Protein AF-A0A0Q9Y789-F1 (afdb_monomer)

Nearest PDB structures (foldseek):
  5iji-assembly1_A  TM=4.049E-01  e=3.692E+00  Escherichia coli
  6xyn-assembly1_A-2  TM=4.707E-01  e=6.060E+00  Escherichia coli

Mean predicted aligned error: 12.98 Å

Secondary structure (DSSP, 8-state):
---SSHHHHHHHHHHHHHHHHHHHHHH-GGGHHHHHHHHHHHHHHHHHHHHHSSS--HHHHHHHHHHHHHHHHHHHHHHS--HHHHHHHHHHHHHHHHHHHHHHHHHHHHHHTT-TTSHHHHHHHHHHHHHHHHHHHHHHHHHHHHHHHHHH-HHHHHHHH------SS-SS---EEE-TTSPEEEEEEE--SSSTT-EEEEEEGGG-SSS---EEEEE--STTT---TT---TTSS-HHHHHHHHHHTT-EEEEE------

InterPro domains:
  IPR029058 Alpha/Beta hydrolase fold [G3DSA:3.40.50.1820] (161-259)
  IPR029058 Alpha/Beta hydrolase fold [SSF53474] (188-233)

Organism: NCBI:txid217031

Sequence (262 aa):
MKKKFTYPFLWGMLGLGMLILGTASLVLVNFTKILHIFILILFVSQLTLSLMKRGNTKFITWLASSGTIVILLELVFLLHYHYILLCVNAFAAIIMGFLLLVFSMNSARRAQTQKGQQAKRYKIFMIGVKSLGAIAGVLMVAIVGFIMLLAVSPKLGIHLFFDQTNSYHPEKKSTETVMKDGTLYINDIQYGTKYPNSFLDIYISHHDRTTVRPTYIFIHGGGFVTGDKVEEDKAGRSEFDYYTSFTNAGYNLLHLIYKCWI

Radius of gyration: 28.9 Å; Cα contacts (8 Å, |Δi|>4): 324; chains: 1; bounding box: 62×32×84 Å

Solvent-accessible surface area (backbone atoms only — not comparable to full-atom values): 14594 Å² total; per-residue (Å²): 144,89,74,84,70,61,56,35,56,53,36,30,53,48,9,51,50,25,32,53,46,18,53,46,41,76,70,41,66,93,50,30,73,63,43,48,53,53,48,43,52,46,36,52,51,51,28,50,54,36,71,70,46,90,71,95,42,77,65,44,54,48,50,31,55,53,26,53,52,50,46,53,52,47,53,48,30,75,76,48,86,41,73,68,50,53,52,54,53,25,50,50,29,32,53,49,8,51,53,28,35,55,48,16,53,53,51,46,54,60,59,53,80,74,46,90,84,62,47,63,66,50,49,54,49,50,50,49,52,50,48,50,49,48,50,51,49,52,49,49,51,50,51,52,51,47,52,50,45,36,70,76,40,48,67,60,49,44,68,76,75,43,98,76,80,88,34,89,60,63,94,52,82,63,49,79,44,75,45,97,87,40,34,27,37,34,42,45,45,72,80,52,83,94,49,55,37,32,29,28,31,40,37,31,27,71,58,48,88,83,64,92,56,62,70,46,79,45,71,74,67,48,90,64,71,44,66,63,100,78,63,70,42,91,83,78,50,58,54,64,63,60,57,46,53,44,26,77,72,56,20,27,39,37,42,44,48,68,59,52,97,121

Structure (mmCIF, N/CA/C/O backbone):
data_AF-A0A0Q9Y789-F1
#
_entry.id   AF-A0A0Q9Y789-F1
#
loop_
_atom_site.group_PDB
_atom_site.id
_atom_site.type_symbol
_atom_site.label_atom_id
_atom_site.label_alt_id
_atom_site.label_comp_id
_atom_site.label_asym_id
_atom_site.label_entity_id
_atom_site.label_seq_id
_atom_site.pdbx_PDB_ins_code
_atom_site.Cartn_x
_atom_site.Cartn_y
_atom_site.Cartn_z
_atom_site.occupancy
_atom_site.B_iso_or_equiv
_atom_site.auth_seq_id
_atom_site.auth_comp_id
_atom_site.auth_asym_id
_atom_site.auth_atom_id
_atom_site.pdbx_PDB_model_num
ATOM 1 N N . MET A 1 1 ? -13.305 5.838 45.290 1.00 37.56 1 MET A N 1
ATOM 2 C CA . MET A 1 1 ? -14.406 5.491 44.350 1.00 37.56 1 MET A CA 1
ATOM 3 C C . MET A 1 1 ? -14.369 6.358 43.075 1.00 37.56 1 MET A C 1
ATOM 5 O O . MET A 1 1 ? -15.084 7.346 43.013 1.00 37.56 1 MET A O 1
ATOM 9 N N . LYS A 1 2 ? -13.552 6.036 42.051 1.00 38.44 2 LYS A N 1
ATOM 10 C CA . LYS A 1 2 ? -13.494 6.795 40.767 1.00 38.44 2 LYS A CA 1
ATOM 11 C C . LYS A 1 2 ? -13.140 5.937 39.519 1.00 38.44 2 LYS A C 1
ATOM 13 O O . LYS A 1 2 ? -12.505 6.428 38.602 1.00 38.44 2 LYS A O 1
ATOM 18 N N . LYS A 1 3 ? -13.520 4.649 39.449 1.00 44.81 3 LYS A N 1
ATOM 19 C CA . LYS A 1 3 ? -13.054 3.729 38.371 1.00 44.81 3 LYS A CA 1
ATOM 20 C C . LYS A 1 3 ? -14.095 3.268 37.330 1.00 44.81 3 LYS A C 1
ATOM 22 O O . LYS A 1 3 ? -13.741 2.511 36.440 1.00 44.81 3 LYS A O 1
ATOM 27 N N . LYS A 1 4 ? -15.368 3.684 37.386 1.00 50.06 4 LYS A N 1
ATOM 28 C CA . LYS A 1 4 ? -16.397 3.112 36.480 1.00 50.06 4 LYS A CA 1
ATOM 29 C C . LYS A 1 4 ? -16.444 3.711 35.060 1.00 50.06 4 LYS A C 1
ATOM 31 O O . LYS A 1 4 ? -16.939 3.038 34.167 1.00 50.06 4 LYS A O 1
ATOM 36 N N . PHE A 1 5 ? -15.927 4.923 34.832 1.00 47.28 5 PHE A N 1
ATOM 37 C CA . PHE A 1 5 ? -16.098 5.646 33.555 1.00 47.28 5 PHE A CA 1
ATOM 38 C C . PHE A 1 5 ? -14.885 5.633 32.610 1.00 47.28 5 PHE A C 1
ATOM 40 O O . PHE A 1 5 ? -15.026 6.037 31.462 1.00 47.28 5 PHE A O 1
ATOM 47 N N . THR A 1 6 ? -13.717 5.150 33.041 1.00 57.34 6 THR A N 1
ATOM 48 C CA . THR A 1 6 ? -12.519 5.073 32.185 1.00 57.34 6 THR A CA 1
ATOM 49 C C . THR A 1 6 ? -12.610 3.959 31.139 1.00 57.34 6 THR A C 1
ATOM 51 O O . THR A 1 6 ? -12.079 4.103 30.046 1.00 57.34 6 THR A O 1
ATOM 54 N N . TYR A 1 7 ? -13.338 2.875 31.420 1.00 70.56 7 TYR A N 1
ATOM 55 C CA . TYR A 1 7 ? -13.378 1.710 30.533 1.00 70.56 7 TYR A CA 1
ATOM 56 C C . TYR A 1 7 ? -14.074 1.955 29.180 1.00 70.56 7 TYR A C 1
ATOM 58 O O . TYR A 1 7 ? -13.470 1.613 28.169 1.00 70.56 7 TYR A O 1
ATOM 66 N N . PRO A 1 8 ? -15.285 2.552 29.086 1.00 77.44 8 PRO A N 1
ATOM 67 C CA . PRO A 1 8 ? -15.948 2.750 27.791 1.00 77.44 8 PRO A CA 1
ATOM 68 C C . PRO A 1 8 ? -15.139 3.630 26.837 1.00 77.44 8 PRO A C 1
ATOM 70 O O . PRO A 1 8 ? -15.067 3.338 25.648 1.00 77.44 8 PRO A O 1
ATOM 73 N N . PHE A 1 9 ? -14.498 4.676 27.362 1.00 77.88 9 PHE A N 1
ATOM 74 C CA . PHE A 1 9 ? -13.664 5.573 26.568 1.00 77.88 9 PHE A CA 1
ATOM 75 C C . PHE A 1 9 ? -12.461 4.847 25.954 1.00 77.88 9 PHE A C 1
ATOM 77 O O . PHE A 1 9 ? -12.249 4.934 24.748 1.00 77.88 9 PHE A O 1
ATOM 84 N N . LEU A 1 10 ? -11.738 4.065 26.762 1.00 83.81 10 LEU A N 1
ATOM 85 C CA . LEU A 1 10 ? -10.584 3.290 26.300 1.00 83.81 10 LEU A CA 1
ATOM 86 C C . LEU A 1 10 ? -10.969 2.275 25.213 1.00 83.81 10 LEU A C 1
ATOM 88 O O . LEU A 1 10 ? -10.267 2.169 24.212 1.00 83.81 10 LEU A O 1
ATOM 92 N N . TRP A 1 11 ? -12.116 1.594 25.349 1.00 87.56 11 TRP A N 1
ATOM 93 C CA . TRP A 1 11 ? -12.631 0.707 24.296 1.00 87.56 11 TRP A CA 1
ATOM 94 C C . TRP A 1 11 ? -12.908 1.448 22.986 1.00 87.56 11 TRP A C 1
ATOM 96 O O . TRP A 1 11 ? -12.592 0.935 21.919 1.00 87.56 11 TRP A O 1
ATOM 106 N N . GLY A 1 12 ? -13.465 2.660 23.064 1.00 86.31 12 GLY A N 1
ATOM 107 C CA . GLY A 1 12 ? -13.740 3.478 21.884 1.00 86.31 12 GLY A CA 1
ATOM 108 C C . GLY A 1 12 ? -12.463 3.938 21.177 1.00 86.31 12 GLY A C 1
ATOM 109 O O . GLY A 1 12 ? -12.389 3.863 19.955 1.00 86.31 12 GLY A O 1
ATOM 110 N N . MET A 1 13 ? -11.442 4.353 21.934 1.00 86.94 13 MET A N 1
ATOM 111 C CA . MET A 1 13 ? -10.142 4.743 21.374 1.00 86.94 13 MET A CA 1
ATOM 112 C C . MET A 1 13 ? -9.426 3.575 20.694 1.00 86.94 13 MET A C 1
ATOM 114 O O . MET A 1 13 ? -8.951 3.731 19.572 1.00 86.94 13 MET A O 1
ATOM 118 N N . LEU A 1 14 ? -9.380 2.407 21.347 1.00 92.38 14 LEU A N 1
ATOM 119 C CA . LEU A 1 14 ? -8.820 1.199 20.735 1.00 92.38 14 LEU A CA 1
ATOM 120 C C . LEU A 1 14 ? -9.582 0.829 19.465 1.00 92.38 14 LEU A C 1
ATOM 122 O O . LEU A 1 14 ? -8.963 0.552 18.443 1.00 92.38 14 LEU A O 1
ATOM 126 N N . GLY A 1 15 ? -10.915 0.884 19.521 1.00 91.88 15 GLY A N 1
ATOM 127 C CA . GLY A 1 15 ? -11.759 0.563 18.381 1.00 91.88 15 GLY A CA 1
ATOM 128 C C . GLY A 1 15 ? -11.494 1.465 17.174 1.00 91.88 15 GLY A C 1
ATOM 129 O O . GLY A 1 15 ? -11.312 0.980 16.060 1.00 91.88 15 GLY A O 1
ATOM 130 N N . LEU A 1 16 ? -11.393 2.777 17.405 1.00 89.56 16 LEU A N 1
ATOM 131 C CA . LEU A 1 16 ? -11.067 3.748 16.360 1.00 89.56 16 LEU A CA 1
ATOM 132 C C . LEU A 1 16 ? -9.662 3.522 15.783 1.00 89.56 16 LEU A C 1
ATOM 134 O O . LEU A 1 16 ? -9.498 3.523 14.565 1.00 89.56 16 LEU A O 1
ATOM 138 N N . GLY A 1 17 ? -8.663 3.296 16.642 1.00 89.06 17 GLY A N 1
ATOM 139 C CA . GLY A 1 17 ? -7.290 3.026 16.212 1.00 89.06 17 GLY A CA 1
ATOM 140 C C . GLY A 1 17 ? -7.187 1.777 15.336 1.00 89.06 17 GLY A C 1
ATOM 141 O O . GLY A 1 17 ? -6.542 1.817 14.292 1.00 89.06 17 GLY A O 1
ATOM 142 N N . MET A 1 18 ? -7.876 0.695 15.715 1.00 95.31 18 MET A N 1
ATOM 143 C CA . MET A 1 18 ? -7.890 -0.554 14.944 1.00 95.31 18 MET A CA 1
ATOM 144 C C . MET A 1 18 ? -8.548 -0.370 13.572 1.00 95.31 18 MET A C 1
ATOM 146 O O . MET A 1 18 ? -8.070 -0.920 12.585 1.00 95.31 18 MET A O 1
ATOM 150 N N . LEU A 1 19 ? -9.608 0.438 13.495 1.00 91.94 19 LEU A N 1
ATOM 151 C CA . LEU A 1 19 ? -10.320 0.709 12.247 1.00 91.94 19 LEU A CA 1
ATOM 152 C C . LEU A 1 19 ? -9.461 1.532 11.274 1.00 91.94 19 LEU A C 1
ATOM 154 O O . LEU A 1 19 ? -9.361 1.187 10.095 1.00 91.94 19 LEU A O 1
ATOM 158 N N . ILE A 1 20 ? -8.790 2.574 11.779 1.00 88.25 20 ILE A N 1
ATOM 159 C CA . ILE A 1 20 ? -7.884 3.417 10.985 1.00 88.25 20 ILE A CA 1
ATOM 160 C C . ILE A 1 20 ? -6.676 2.608 10.508 1.00 88.25 20 ILE A C 1
ATOM 162 O O . ILE A 1 20 ? -6.402 2.576 9.310 1.00 88.25 20 ILE A O 1
ATOM 166 N N . LEU A 1 21 ? -5.965 1.938 11.420 1.00 92.25 21 LEU A N 1
ATOM 167 C CA . LEU A 1 21 ? -4.738 1.216 11.073 1.00 92.25 21 LEU A CA 1
ATOM 168 C C . LEU A 1 21 ? -5.010 -0.023 10.220 1.00 92.25 21 LEU A C 1
ATOM 170 O O . LEU A 1 21 ? -4.271 -0.264 9.269 1.00 92.25 21 LEU A O 1
ATOM 174 N N . GLY A 1 22 ? -6.090 -0.761 10.497 1.00 93.00 22 GLY A N 1
ATOM 175 C CA . GLY A 1 22 ? -6.512 -1.886 9.665 1.00 93.00 22 GLY A CA 1
ATOM 176 C C . GLY A 1 22 ? -6.803 -1.443 8.230 1.00 93.00 22 GLY A C 1
ATOM 177 O O . GLY A 1 22 ? -6.293 -2.041 7.289 1.00 93.00 22 GLY A O 1
ATOM 178 N N . THR A 1 23 ? -7.512 -0.326 8.045 1.00 88.06 23 THR A N 1
ATOM 179 C CA . THR A 1 23 ? -7.766 0.224 6.701 1.00 88.06 23 THR A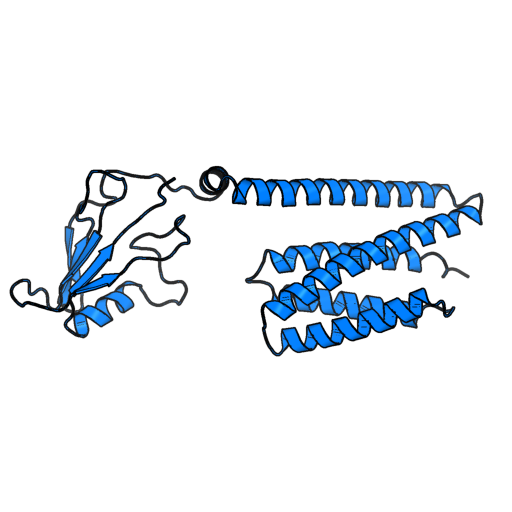 CA 1
ATOM 180 C C . THR A 1 23 ? -6.478 0.716 6.036 1.00 88.06 23 THR A C 1
ATOM 182 O O . THR A 1 23 ? -6.208 0.379 4.885 1.00 88.06 23 THR A O 1
ATOM 185 N N . ALA A 1 24 ? -5.645 1.468 6.762 1.00 84.75 24 ALA A N 1
ATOM 186 C CA . ALA A 1 24 ? -4.380 1.986 6.245 1.00 84.75 24 ALA A CA 1
ATOM 187 C C . ALA A 1 24 ? -3.428 0.863 5.805 1.00 84.75 24 ALA A C 1
ATOM 189 O O . ALA A 1 24 ? -2.751 1.008 4.791 1.00 84.75 24 ALA A O 1
ATOM 190 N N . SER A 1 25 ? -3.409 -0.267 6.519 1.00 91.06 25 SER A N 1
ATOM 191 C CA . SER A 1 25 ? -2.553 -1.416 6.192 1.00 91.06 25 SER A CA 1
ATOM 192 C C . SER A 1 25 ? -2.875 -2.070 4.843 1.00 91.06 25 SER A C 1
ATOM 194 O O . SER A 1 25 ? -1.971 -2.599 4.200 1.00 91.06 25 SER A O 1
ATOM 196 N N . LEU A 1 26 ? -4.126 -1.974 4.374 1.00 86.00 26 LEU A N 1
ATOM 197 C CA . LEU A 1 26 ? -4.536 -2.484 3.061 1.00 86.00 26 LEU A CA 1
ATOM 198 C C . LEU A 1 26 ? -4.096 -1.575 1.906 1.00 86.00 26 LEU A C 1
ATOM 200 O O . LEU A 1 26 ? -3.984 -2.038 0.775 1.00 86.00 26 LEU A O 1
ATOM 204 N N . VAL A 1 27 ? -3.857 -0.291 2.181 1.00 81.69 27 VAL A N 1
ATOM 205 C CA . VAL A 1 27 ? -3.520 0.718 1.163 1.00 81.69 27 VAL A CA 1
ATOM 206 C C . VAL A 1 27 ? -2.016 0.997 1.137 1.00 81.69 27 VAL A C 1
ATOM 208 O O . VAL A 1 27 ? -1.404 1.083 0.076 1.00 81.69 27 VAL A O 1
ATOM 211 N N . LEU A 1 28 ? -1.391 1.116 2.307 1.00 80.12 28 LEU A N 1
ATOM 212 C CA . LEU A 1 28 ? 0.010 1.502 2.467 1.00 80.12 28 LEU A CA 1
ATOM 213 C C . LEU A 1 28 ? 0.925 0.270 2.508 1.00 80.12 28 LEU A C 1
ATOM 215 O O . LEU A 1 28 ? 1.605 0.022 3.506 1.00 80.12 28 LEU A O 1
ATOM 219 N N . VAL A 1 29 ? 0.959 -0.495 1.410 1.00 77.12 29 VAL A N 1
ATOM 220 C CA . VAL A 1 29 ? 1.648 -1.803 1.327 1.00 77.12 29 VAL A CA 1
ATOM 221 C C . VAL A 1 29 ? 3.137 -1.717 1.716 1.00 77.12 29 VAL A C 1
ATOM 223 O O . VAL A 1 29 ? 3.659 -2.596 2.406 1.00 77.12 29 VAL A O 1
ATOM 226 N N . ASN A 1 30 ? 3.799 -0.605 1.379 1.00 78.75 30 ASN A N 1
ATOM 227 C CA . ASN A 1 30 ? 5.211 -0.356 1.704 1.00 78.75 30 ASN A CA 1
ATOM 228 C C . ASN A 1 30 ? 5.473 -0.094 3.199 1.00 78.75 30 ASN A C 1
ATOM 230 O O . ASN A 1 30 ? 6.598 -0.255 3.664 1.00 78.75 30 ASN A O 1
ATOM 234 N N . PHE A 1 31 ? 4.447 0.282 3.966 1.00 81.88 31 PHE A N 1
ATOM 235 C CA . PHE A 1 31 ? 4.542 0.563 5.404 1.00 81.88 31 PHE A CA 1
ATOM 236 C C . PHE A 1 31 ? 3.924 -0.547 6.266 1.00 81.88 31 PHE A C 1
ATOM 238 O O . PHE A 1 31 ? 3.804 -0.398 7.483 1.00 81.88 31 PHE A O 1
ATOM 245 N N . THR A 1 32 ? 3.551 -1.676 5.656 1.00 85.62 32 THR A N 1
ATOM 246 C CA . THR A 1 32 ? 2.788 -2.759 6.300 1.00 85.62 32 THR A CA 1
ATOM 247 C C . THR A 1 32 ? 3.423 -3.266 7.586 1.00 85.62 32 THR A C 1
ATOM 249 O O . THR A 1 32 ? 2.747 -3.303 8.607 1.00 85.62 32 THR A O 1
ATOM 252 N N . LYS A 1 33 ? 4.725 -3.572 7.607 1.00 90.12 33 LYS A N 1
ATOM 253 C CA . LYS A 1 33 ? 5.386 -4.060 8.834 1.00 90.12 33 LYS A CA 1
ATOM 254 C C . LYS A 1 33 ? 5.232 -3.094 10.014 1.00 90.12 33 LYS A C 1
ATOM 256 O O . LYS A 1 33 ? 4.885 -3.519 11.111 1.00 90.12 33 LYS A O 1
ATOM 261 N N . ILE A 1 34 ? 5.444 -1.797 9.785 1.00 91.88 34 ILE A N 1
ATOM 262 C CA . ILE A 1 34 ? 5.329 -0.768 10.829 1.00 91.88 34 ILE A CA 1
ATOM 263 C C . ILE A 1 34 ? 3.875 -0.640 11.292 1.00 91.88 34 ILE A C 1
ATOM 265 O O . ILE A 1 34 ? 3.606 -0.632 12.492 1.00 91.88 34 ILE A O 1
ATOM 269 N N . LEU A 1 35 ? 2.927 -0.592 10.353 1.00 90.81 35 LEU A N 1
ATOM 270 C CA . LEU A 1 35 ? 1.500 -0.496 10.670 1.00 90.81 35 LEU A CA 1
ATOM 271 C C . LEU A 1 35 ? 1.016 -1.695 11.495 1.00 90.81 35 LEU A C 1
ATOM 273 O O . LEU A 1 35 ? 0.304 -1.508 12.480 1.00 90.81 35 LEU A O 1
ATOM 277 N N . HIS A 1 36 ? 1.460 -2.906 11.162 1.00 95.69 36 HIS A N 1
ATOM 278 C CA . HIS A 1 36 ? 1.083 -4.122 11.881 1.00 95.69 36 HIS A CA 1
ATOM 279 C C . HIS A 1 36 ? 1.717 -4.236 13.274 1.00 95.69 36 HIS A C 1
ATOM 281 O O . HIS A 1 36 ? 1.093 -4.789 14.177 1.00 95.69 36 HIS A O 1
ATOM 287 N N . ILE A 1 37 ? 2.885 -3.627 13.522 1.00 96.75 37 ILE A N 1
ATOM 288 C CA . ILE A 1 37 ? 3.406 -3.466 14.893 1.00 96.75 37 ILE A CA 1
ATOM 289 C C . ILE A 1 37 ? 2.440 -2.622 15.737 1.00 96.75 37 ILE A C 1
ATOM 291 O O . ILE A 1 37 ? 2.135 -2.973 16.878 1.00 96.75 37 ILE A O 1
ATOM 295 N N . PHE A 1 38 ? 1.904 -1.531 15.184 1.00 96.00 38 PHE A N 1
ATOM 296 C CA . PHE A 1 38 ? 0.910 -0.725 15.894 1.00 96.00 38 PHE A CA 1
ATOM 297 C C . PHE A 1 38 ? -0.419 -1.469 16.082 1.00 96.00 38 PHE A C 1
ATOM 299 O O . PHE A 1 38 ? -0.998 -1.396 17.168 1.00 96.00 38 PHE A O 1
ATOM 306 N N . ILE A 1 39 ? -0.885 -2.228 15.083 1.00 96.62 39 ILE A N 1
ATOM 307 C CA . ILE A 1 39 ? -2.085 -3.075 15.211 1.00 96.62 39 ILE A CA 1
ATOM 308 C C . ILE A 1 39 ? -1.892 -4.120 16.321 1.00 96.62 39 ILE A C 1
ATOM 310 O O . ILE A 1 39 ? -2.767 -4.271 17.178 1.00 96.62 39 ILE A O 1
ATOM 314 N N . LEU A 1 40 ? -0.723 -4.764 16.386 1.00 97.81 40 LEU A N 1
ATOM 315 C CA . LEU A 1 40 ? -0.363 -5.695 17.455 1.00 97.81 40 LEU A CA 1
ATOM 316 C C . LEU A 1 40 ? -0.446 -5.030 18.838 1.00 97.81 40 LEU A C 1
ATOM 318 O O . LEU A 1 40 ? -1.070 -5.581 19.746 1.00 97.81 40 LEU A O 1
ATOM 322 N N . ILE A 1 41 ? 0.108 -3.822 19.001 1.00 97.31 41 ILE A N 1
ATOM 323 C CA . ILE A 1 41 ? 0.021 -3.055 20.258 1.00 97.31 41 ILE A CA 1
ATOM 324 C C . ILE A 1 41 ? -1.444 -2.800 20.648 1.00 97.31 41 ILE A C 1
ATOM 326 O O . ILE A 1 41 ? -1.806 -2.920 21.825 1.00 97.31 41 ILE A O 1
ATOM 330 N N . LEU A 1 42 ? -2.311 -2.484 19.681 1.00 96.56 42 LEU A N 1
ATOM 331 C CA . LEU A 1 42 ? -3.738 -2.276 19.936 1.00 96.56 42 LEU A CA 1
ATOM 332 C C . LEU A 1 42 ? -4.441 -3.563 20.379 1.00 96.56 42 LEU A C 1
ATOM 334 O O . LEU A 1 42 ? -5.233 -3.514 21.324 1.00 96.56 42 LEU A O 1
ATOM 338 N N . PHE A 1 43 ? -4.142 -4.710 19.765 1.00 97.44 43 PHE A N 1
ATOM 339 C CA . PHE A 1 43 ? -4.706 -5.996 20.188 1.00 97.44 43 PHE A CA 1
ATOM 340 C C . PHE A 1 43 ? -4.197 -6.434 21.566 1.00 97.44 43 PHE A C 1
ATOM 342 O O . PHE A 1 43 ? -4.990 -6.876 22.399 1.00 97.44 43 PHE A O 1
ATOM 349 N N . VAL A 1 44 ? -2.914 -6.227 21.875 1.00 96.75 44 VAL A N 1
ATOM 350 C CA . VAL A 1 44 ? -2.367 -6.463 23.225 1.00 96.75 44 VAL A CA 1
ATOM 351 C C . VAL A 1 44 ? -3.056 -5.567 24.259 1.00 96.75 44 VAL A C 1
ATOM 353 O O . VAL A 1 44 ? -3.431 -6.026 25.344 1.00 96.75 44 VAL A O 1
ATOM 356 N N . SER A 1 45 ? -3.300 -4.301 23.917 1.00 93.81 45 SER A N 1
ATOM 357 C CA . SER A 1 45 ? -4.034 -3.364 24.775 1.00 93.81 45 SER A CA 1
ATOM 358 C C . SER A 1 45 ? -5.488 -3.806 24.986 1.00 93.81 45 SER A C 1
ATOM 360 O O . SER A 1 45 ? -5.992 -3.785 26.112 1.00 93.81 45 SER A O 1
ATOM 362 N N . GLN A 1 46 ? -6.154 -4.270 23.926 1.00 94.31 46 GLN A N 1
ATOM 363 C CA . GLN A 1 46 ? -7.509 -4.830 23.958 1.00 94.31 46 GLN A CA 1
ATOM 364 C C . GLN A 1 46 ? -7.590 -6.075 24.850 1.00 94.31 46 GLN A C 1
ATOM 366 O O . GLN A 1 46 ? -8.497 -6.171 25.687 1.00 94.31 46 GLN A O 1
ATOM 371 N N . LEU A 1 47 ? -6.635 -6.999 24.731 1.00 94.38 47 LEU A N 1
ATOM 372 C CA . LEU A 1 47 ? -6.544 -8.182 25.584 1.00 94.38 47 LEU A CA 1
ATOM 373 C C . LEU A 1 47 ? -6.343 -7.783 27.051 1.00 94.38 47 LEU A C 1
ATOM 375 O O . LEU A 1 47 ? -7.100 -8.216 27.921 1.00 94.38 47 LEU A O 1
ATOM 379 N N . THR A 1 48 ? -5.398 -6.881 27.319 1.00 91.25 48 THR A N 1
ATOM 380 C CA . THR A 1 48 ? -5.106 -6.385 28.673 1.00 91.25 48 THR A CA 1
ATOM 381 C C . THR A 1 48 ? -6.346 -5.767 29.322 1.00 91.25 48 THR A C 1
ATOM 383 O O . THR A 1 48 ? -6.713 -6.127 30.441 1.00 91.25 48 THR A O 1
ATOM 386 N N . LEU A 1 49 ? -7.067 -4.897 28.607 1.00 88.81 49 LEU A N 1
ATOM 387 C CA . LEU A 1 49 ? -8.311 -4.307 29.113 1.00 88.81 49 LEU A CA 1
ATOM 388 C C . LEU A 1 49 ? -9.419 -5.343 29.340 1.00 88.81 49 LEU A C 1
ATOM 390 O O . LEU A 1 49 ? -10.219 -5.176 30.267 1.00 88.81 49 LEU A O 1
ATOM 394 N N . SER A 1 50 ? -9.469 -6.400 28.524 1.00 89.81 50 SER A N 1
ATOM 395 C CA . SER A 1 50 ? -10.437 -7.493 28.682 1.00 89.81 50 SER A CA 1
ATOM 396 C C . SER A 1 50 ? -10.177 -8.244 29.987 1.00 89.81 50 SER A C 1
ATOM 398 O O . SER A 1 50 ? -11.107 -8.459 30.763 1.00 89.81 50 SER A O 1
ATOM 400 N N . LEU A 1 51 ? -8.908 -8.548 30.275 1.00 87.69 51 LEU A N 1
ATOM 401 C CA . LEU A 1 51 ? -8.475 -9.240 31.493 1.00 87.69 51 LEU A CA 1
ATOM 402 C C . LEU A 1 51 ? -8.616 -8.373 32.755 1.00 87.69 51 LEU A C 1
ATOM 404 O O . LEU A 1 51 ? -8.991 -8.865 33.817 1.00 87.69 51 LEU A O 1
ATOM 408 N N . MET A 1 52 ? -8.370 -7.063 32.654 1.00 84.88 52 MET A N 1
ATOM 409 C CA . MET A 1 52 ? -8.492 -6.133 33.786 1.00 84.88 52 MET A CA 1
ATOM 410 C C . MET A 1 52 ? -9.942 -5.862 34.211 1.00 84.88 52 MET A C 1
ATOM 412 O O . MET A 1 52 ? -10.189 -5.310 35.292 1.00 84.88 52 MET A O 1
ATOM 416 N N . LYS A 1 53 ? -10.926 -6.176 33.365 1.00 80.38 53 LYS A N 1
ATOM 417 C CA . LYS A 1 53 ? -12.326 -5.870 33.647 1.00 80.38 53 LYS A CA 1
ATOM 418 C C . LYS A 1 53 ? -12.911 -6.873 34.647 1.00 80.38 53 LYS A C 1
ATOM 420 O O . LYS A 1 53 ? -13.204 -8.014 34.315 1.00 80.38 53 LYS A O 1
ATOM 425 N N . ARG A 1 54 ? -13.167 -6.411 35.878 1.00 65.19 54 ARG A N 1
ATOM 426 C CA . ARG A 1 54 ? -13.891 -7.191 36.900 1.00 65.19 54 ARG A CA 1
ATOM 427 C C . ARG A 1 54 ? -15.341 -7.440 36.465 1.00 65.19 54 ARG A C 1
ATOM 429 O O . ARG A 1 54 ? -16.120 -6.495 36.346 1.00 65.19 54 ARG A O 1
ATOM 436 N N . GLY A 1 55 ? -15.687 -8.711 36.270 1.00 65.62 55 GLY A N 1
ATOM 437 C CA . GLY A 1 55 ? -17.010 -9.181 35.854 1.00 65.62 55 GLY A CA 1
ATOM 438 C C . GLY A 1 55 ? -16.917 -10.007 34.574 1.00 65.62 55 GLY A C 1
ATOM 439 O O . GLY A 1 55 ? -16.766 -9.452 33.485 1.00 65.62 55 GLY A O 1
ATOM 440 N N . ASN A 1 56 ? -17.007 -11.331 34.713 1.00 63.72 56 ASN A N 1
ATOM 441 C CA . ASN A 1 56 ? -16.892 -12.257 33.593 1.00 63.72 56 ASN A CA 1
ATOM 442 C C . ASN A 1 56 ? -18.220 -12.318 32.828 1.00 63.72 56 ASN A C 1
ATOM 444 O O . ASN A 1 56 ? -19.173 -12.974 33.242 1.00 63.72 56 ASN A O 1
ATOM 448 N N . THR A 1 57 ? -18.298 -11.582 31.724 1.00 79.44 57 THR A N 1
ATOM 449 C CA . THR A 1 57 ? -19.416 -11.698 30.778 1.00 79.44 57 THR A CA 1
ATOM 450 C C . THR A 1 57 ? -18.927 -12.475 29.570 1.00 79.44 57 THR A C 1
ATOM 452 O O . THR A 1 57 ? -17.805 -12.225 29.132 1.00 79.44 57 THR A O 1
ATOM 455 N N . LYS A 1 58 ? -19.774 -13.340 28.991 1.00 85.75 58 LYS A N 1
ATOM 456 C CA . LYS A 1 58 ? -19.446 -14.124 27.782 1.00 85.75 58 LYS A CA 1
ATOM 457 C C . LYS A 1 58 ? -18.785 -13.273 26.688 1.00 85.75 58 LYS A C 1
ATOM 459 O O . LYS A 1 58 ? -17.860 -13.720 26.027 1.00 85.75 58 LYS A O 1
ATOM 464 N N . PHE A 1 59 ? -19.220 -12.019 26.549 1.00 83.44 59 PHE A N 1
ATOM 465 C CA . PHE A 1 59 ? -18.662 -11.063 25.595 1.00 83.44 59 PHE A CA 1
ATOM 466 C C . PHE A 1 59 ? -17.204 -10.661 25.884 1.00 83.44 59 PHE A C 1
ATOM 468 O O . PHE A 1 59 ? -16.405 -10.562 24.964 1.00 83.44 59 PHE A O 1
ATOM 475 N N . ILE A 1 60 ? -16.834 -10.436 27.149 1.00 86.56 60 ILE A N 1
ATOM 476 C CA . ILE A 1 60 ? -15.454 -10.077 27.521 1.00 86.56 60 ILE A CA 1
ATOM 477 C C . ILE A 1 60 ? -14.519 -11.275 27.376 1.00 86.56 60 ILE A C 1
ATOM 479 O O . ILE A 1 60 ? -13.392 -11.105 26.919 1.00 86.56 60 ILE A O 1
ATOM 483 N N . THR A 1 61 ? -14.996 -12.480 27.698 1.00 88.31 61 THR A N 1
ATOM 484 C CA . THR A 1 61 ? -14.258 -13.719 27.422 1.00 88.31 61 THR A CA 1
ATOM 485 C C . THR A 1 61 ? -14.021 -13.877 25.923 1.00 88.31 61 THR A C 1
ATOM 487 O O . THR A 1 61 ? -12.894 -14.119 25.510 1.00 88.31 61 THR A O 1
ATOM 490 N N . TRP A 1 62 ? -15.060 -13.658 25.109 1.00 91.31 62 TRP A N 1
ATOM 491 C CA . TRP A 1 62 ? -14.959 -13.721 23.652 1.00 91.31 62 TRP A CA 1
ATOM 492 C C . TRP A 1 62 ? -13.952 -12.708 23.096 1.00 91.31 62 TRP A C 1
ATOM 494 O O . TRP A 1 62 ? -13.084 -13.102 22.326 1.00 91.31 62 TRP A O 1
ATOM 504 N N . LEU A 1 63 ? -14.003 -11.447 23.548 1.00 89.56 63 LEU A N 1
ATOM 505 C CA . LEU A 1 63 ? -13.031 -10.419 23.156 1.00 89.56 63 LEU A CA 1
ATOM 506 C C . LEU A 1 63 ? -11.593 -10.821 23.503 1.00 89.56 63 LEU A C 1
ATOM 508 O O . LEU A 1 63 ? -10.688 -10.617 22.695 1.00 89.56 63 LEU A O 1
ATOM 512 N N . ALA A 1 64 ? -11.366 -11.381 24.693 1.00 91.25 64 ALA A N 1
ATOM 513 C CA . ALA A 1 64 ? -10.042 -11.854 25.085 1.00 91.25 64 ALA A CA 1
ATOM 514 C C . ALA A 1 64 ? -9.566 -12.985 24.159 1.00 91.25 64 ALA A C 1
ATOM 516 O O . ALA A 1 64 ? -8.480 -12.888 23.596 1.00 91.25 64 ALA A O 1
ATOM 517 N N . SER A 1 65 ? -10.402 -14.003 23.929 1.00 92.69 65 SER A N 1
ATOM 518 C CA . SER A 1 65 ? -10.068 -15.137 23.060 1.00 92.69 65 SER A CA 1
ATOM 519 C C . SER A 1 65 ? -9.795 -14.715 21.615 1.00 92.69 65 SER A C 1
ATOM 521 O O . SER A 1 65 ? -8.787 -15.125 21.043 1.00 92.69 65 SER A O 1
ATOM 523 N N . SER A 1 66 ? -10.645 -13.864 21.028 1.00 92.12 66 SER A N 1
ATOM 524 C CA . SER A 1 66 ? -10.426 -13.355 19.670 1.00 92.12 66 SER A CA 1
ATOM 525 C C . SER A 1 66 ? -9.153 -12.518 19.580 1.00 92.12 66 SER A C 1
ATOM 527 O O . SER A 1 66 ? -8.405 -12.648 18.617 1.00 92.12 66 SER A O 1
ATOM 529 N N . GLY A 1 67 ? -8.877 -11.698 20.600 1.00 93.31 67 GLY A N 1
ATOM 530 C CA . GLY A 1 67 ? -7.655 -10.902 20.677 1.00 93.31 67 GLY A CA 1
ATOM 531 C C . GLY A 1 67 ? -6.404 -11.769 20.684 1.00 93.31 67 GLY A C 1
ATOM 532 O O . GLY A 1 67 ? -5.481 -11.519 19.917 1.00 93.31 67 GLY A O 1
ATOM 533 N N . THR A 1 68 ? -6.393 -12.837 21.486 1.00 96.00 68 THR A N 1
ATOM 534 C CA . THR A 1 68 ? -5.278 -13.793 21.527 1.00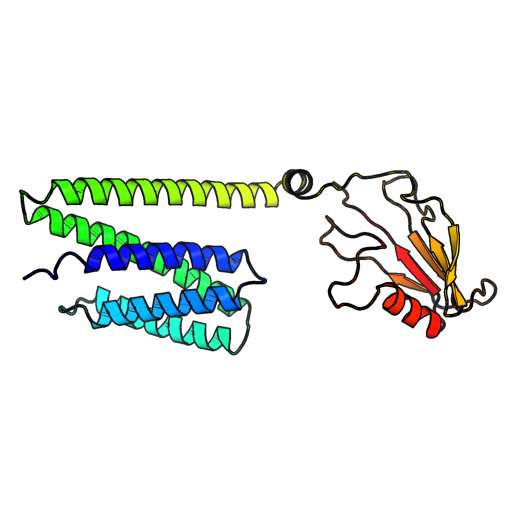 96.00 68 THR A CA 1
ATOM 535 C C . THR A 1 68 ? -5.028 -14.448 20.171 1.00 96.00 68 THR A C 1
ATOM 537 O O . THR A 1 68 ? -3.877 -14.539 19.754 1.00 96.00 68 THR A O 1
ATOM 540 N N . ILE A 1 69 ? -6.082 -14.862 19.460 1.00 96.81 69 ILE A N 1
ATOM 541 C CA . ILE A 1 69 ? -5.946 -15.466 18.126 1.00 96.81 69 ILE A CA 1
ATOM 542 C C . ILE A 1 69 ? -5.307 -14.473 17.151 1.00 96.81 69 ILE A C 1
ATOM 544 O O . ILE A 1 69 ? -4.334 -14.816 16.485 1.00 96.81 69 ILE A O 1
ATOM 548 N N . VAL A 1 70 ? -5.808 -13.235 17.096 1.00 96.00 70 VAL A N 1
ATOM 549 C CA . VAL A 1 70 ? -5.276 -12.228 16.166 1.00 96.00 70 VAL A CA 1
ATOM 550 C C . VAL A 1 70 ? -3.839 -11.843 16.519 1.00 96.00 70 VAL A C 1
ATOM 552 O O . VAL A 1 70 ? -3.021 -11.715 15.620 1.00 96.00 70 VAL A O 1
ATOM 555 N N . ILE A 1 71 ? -3.484 -11.752 17.806 1.00 97.94 71 ILE A N 1
ATOM 556 C CA . ILE A 1 71 ? -2.093 -11.524 18.241 1.00 97.94 71 ILE A CA 1
ATOM 557 C C . ILE A 1 71 ? -1.159 -12.606 17.689 1.00 97.94 71 ILE A C 1
ATOM 559 O O . ILE A 1 71 ? -0.084 -12.285 17.188 1.00 97.94 71 ILE A O 1
ATOM 563 N N . LEU A 1 72 ? -1.558 -13.880 17.754 1.00 97.44 72 LEU A N 1
ATOM 564 C CA . LEU A 1 72 ? -0.747 -14.973 17.214 1.00 97.44 72 LEU A CA 1
ATOM 565 C C . LEU A 1 72 ? -0.597 -14.861 15.693 1.00 97.44 72 LEU A C 1
ATOM 567 O O . LEU A 1 72 ? 0.512 -15.007 15.185 1.00 97.44 72 LEU A O 1
ATOM 571 N N . LEU A 1 73 ? -1.679 -14.549 14.974 1.00 96.62 73 LEU A N 1
ATOM 572 C CA . LEU A 1 73 ? -1.627 -14.342 13.522 1.00 96.62 73 LEU A CA 1
ATOM 573 C C . LEU A 1 73 ? -0.766 -13.130 13.134 1.00 96.62 73 LEU A C 1
ATOM 575 O O . LEU A 1 73 ? -0.054 -13.188 12.134 1.00 96.62 73 LEU A O 1
ATOM 579 N N . GLU A 1 74 ? -0.785 -12.054 13.922 1.00 96.44 74 GLU A N 1
ATOM 580 C CA . GLU A 1 74 ? 0.083 -10.886 13.728 1.00 96.44 74 GLU A CA 1
ATOM 581 C C . GLU A 1 74 ? 1.556 -11.228 13.929 1.00 96.44 74 GLU A C 1
ATOM 583 O O . GLU A 1 74 ? 2.397 -10.841 13.122 1.00 96.44 74 GLU A O 1
ATOM 588 N N . LEU A 1 75 ? 1.886 -12.009 14.958 1.00 97.31 75 LEU A N 1
ATOM 589 C CA . LEU A 1 75 ? 3.258 -12.467 15.171 1.00 97.31 75 LEU A CA 1
ATOM 590 C C . LEU A 1 75 ? 3.741 -13.354 14.019 1.00 97.31 75 LEU A C 1
ATOM 592 O O . LEU A 1 75 ? 4.861 -13.176 13.543 1.00 97.31 75 LEU A O 1
ATOM 596 N N . VAL A 1 76 ? 2.895 -14.269 13.531 1.00 97.06 76 VAL A N 1
ATOM 597 C CA . VAL A 1 76 ? 3.229 -15.095 12.362 1.00 97.06 76 VAL A CA 1
ATOM 598 C C . VAL A 1 76 ? 3.455 -14.218 11.133 1.00 97.06 76 VAL A C 1
ATOM 600 O O . VAL A 1 76 ? 4.463 -14.405 10.461 1.00 97.06 76 VAL A O 1
ATOM 603 N N . PHE A 1 77 ? 2.588 -13.233 10.876 1.00 95.62 77 PHE A N 1
ATOM 604 C CA . PHE A 1 77 ? 2.741 -12.286 9.767 1.00 95.62 77 PHE A CA 1
ATOM 605 C C . PHE A 1 77 ? 4.039 -11.464 9.855 1.00 95.62 77 PHE A C 1
ATOM 607 O O . PHE A 1 77 ? 4.743 -11.301 8.859 1.00 95.62 77 PHE A O 1
ATOM 614 N N . LEU A 1 78 ? 4.373 -10.952 11.043 1.00 95.19 78 LEU A N 1
ATOM 615 C CA . LEU A 1 78 ? 5.567 -10.126 11.249 1.00 95.19 78 LEU A CA 1
ATOM 616 C C . LEU A 1 78 ? 6.869 -10.918 11.062 1.00 95.19 78 LEU A C 1
ATOM 618 O O . LEU A 1 78 ? 7.867 -10.344 10.623 1.00 95.19 78 LEU A O 1
ATOM 622 N N . LEU A 1 79 ? 6.854 -12.221 11.361 1.00 95.44 79 LEU A N 1
ATOM 623 C CA . LEU A 1 79 ? 7.983 -13.128 11.132 1.00 95.44 79 LEU A CA 1
ATOM 624 C C . LEU A 1 79 ? 8.025 -13.654 9.689 1.00 95.44 79 LEU A C 1
ATOM 626 O O . LEU A 1 79 ? 9.100 -13.760 9.103 1.00 95.44 79 LEU A O 1
ATOM 630 N N . HIS A 1 80 ? 6.860 -13.953 9.112 1.00 93.12 80 HIS A N 1
ATOM 631 C CA . HIS A 1 80 ? 6.695 -14.554 7.792 1.00 93.12 80 HIS A CA 1
ATOM 632 C C . HIS A 1 80 ? 5.661 -13.760 6.994 1.00 93.12 80 HIS A C 1
ATOM 634 O O . HIS A 1 80 ? 4.448 -13.922 7.152 1.00 93.12 80 HIS A O 1
ATOM 640 N N . TYR A 1 81 ? 6.152 -12.886 6.115 1.00 88.44 81 TYR A N 1
ATOM 641 C CA . TYR A 1 81 ? 5.280 -12.061 5.292 1.00 88.44 81 TYR A CA 1
ATOM 642 C C . TYR A 1 81 ? 4.503 -12.928 4.293 1.00 88.44 81 TYR A C 1
ATOM 644 O O . TYR A 1 81 ? 5.070 -13.472 3.346 1.00 88.44 81 TYR A O 1
ATOM 652 N N . HIS A 1 82 ? 3.185 -12.997 4.477 1.00 88.06 82 HIS A N 1
ATOM 653 C CA . HIS A 1 82 ? 2.253 -13.589 3.524 1.00 88.06 82 HIS A CA 1
ATOM 654 C C . HIS A 1 82 ? 1.094 -12.628 3.275 1.00 88.06 82 HIS A C 1
ATOM 656 O O . HIS A 1 82 ? 0.447 -12.166 4.215 1.00 88.06 82 HIS A O 1
ATOM 662 N N . TYR A 1 83 ? 0.785 -12.372 2.003 1.00 83.25 83 TYR A N 1
ATOM 663 C CA . TYR A 1 83 ? -0.278 -11.438 1.620 1.00 83.25 83 TYR A CA 1
ATOM 664 C C . TYR A 1 83 ? -1.660 -11.847 2.164 1.00 83.25 83 TYR A C 1
ATOM 666 O O . TYR A 1 83 ? -2.438 -11.006 2.597 1.00 83.25 83 TYR A O 1
ATOM 674 N N . ILE A 1 84 ? -1.949 -13.149 2.239 1.00 85.56 84 ILE A N 1
ATOM 675 C CA . ILE A 1 84 ? -3.204 -13.641 2.831 1.00 85.56 84 ILE A CA 1
ATOM 676 C C . ILE A 1 84 ? -3.293 -13.266 4.319 1.00 85.56 84 ILE A C 1
ATOM 678 O O . ILE A 1 84 ? -4.347 -12.829 4.776 1.00 85.56 84 ILE A O 1
ATOM 682 N N . LEU A 1 85 ? -2.189 -13.386 5.067 1.00 90.62 85 LEU A N 1
ATOM 683 C CA . LEU A 1 85 ? -2.149 -13.011 6.484 1.00 90.62 85 LEU A CA 1
ATOM 684 C C . LEU A 1 85 ? -2.298 -11.4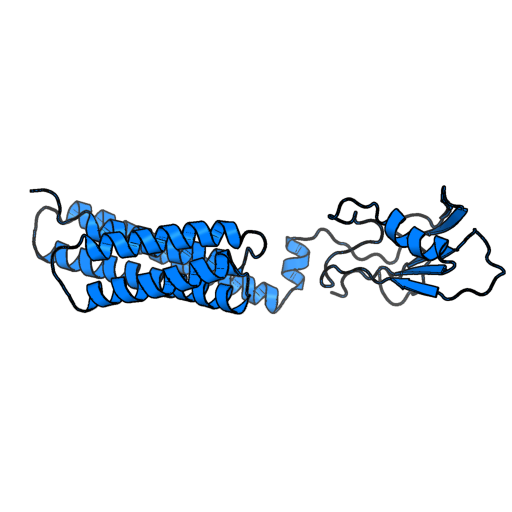99 6.676 1.00 90.62 85 LEU A C 1
ATOM 686 O O . LEU A 1 85 ? -3.009 -11.089 7.590 1.00 90.62 85 LEU A O 1
ATOM 690 N N . LEU A 1 86 ? -1.711 -10.687 5.785 1.00 89.00 86 LEU A N 1
ATOM 691 C CA . LEU A 1 86 ? -1.928 -9.237 5.754 1.00 89.00 86 LEU A CA 1
ATOM 692 C C . LEU A 1 86 ? -3.430 -8.922 5.702 1.00 89.00 86 LEU A C 1
ATOM 694 O O . LEU A 1 86 ? -3.947 -8.217 6.568 1.00 89.00 86 LEU A O 1
ATOM 698 N N . CYS A 1 87 ? -4.141 -9.483 4.718 1.00 87.25 87 CYS A N 1
ATOM 699 C CA . CYS A 1 87 ? -5.572 -9.246 4.547 1.00 87.25 87 CYS A CA 1
ATOM 700 C C . CYS A 1 87 ? -6.380 -9.728 5.758 1.00 87.25 87 CYS A C 1
ATOM 702 O O . CYS A 1 87 ? -7.215 -8.983 6.270 1.00 87.25 87 CYS A O 1
ATOM 704 N N . VAL A 1 88 ? -6.128 -10.950 6.239 1.00 91.62 88 VAL A N 1
ATOM 705 C CA . VAL A 1 88 ? -6.847 -11.525 7.389 1.00 91.62 88 VAL A CA 1
ATOM 706 C C . VAL A 1 88 ? -6.682 -10.653 8.636 1.00 91.62 88 VAL A C 1
ATOM 708 O O . VAL A 1 88 ? -7.681 -10.317 9.276 1.00 91.62 88 VAL A O 1
ATOM 711 N N . ASN A 1 89 ? -5.457 -10.232 8.952 1.00 94.94 89 ASN A N 1
ATOM 712 C CA . ASN A 1 89 ? -5.174 -9.400 10.122 1.00 94.94 89 ASN A CA 1
ATOM 713 C C . ASN A 1 89 ? -5.786 -7.999 9.991 1.00 94.94 89 ASN A C 1
ATOM 715 O O . ASN A 1 89 ? -6.410 -7.504 10.933 1.00 94.94 89 ASN A O 1
ATOM 719 N N . ALA A 1 90 ? -5.696 -7.387 8.808 1.00 92.56 90 ALA A N 1
ATOM 720 C CA . ALA A 1 90 ? -6.299 -6.087 8.535 1.00 92.56 90 ALA A CA 1
ATOM 721 C C . ALA A 1 90 ? -7.829 -6.113 8.699 1.00 92.56 90 ALA A C 1
ATOM 723 O O . ALA A 1 90 ? -8.401 -5.265 9.389 1.00 92.56 90 ALA A O 1
ATOM 724 N N . PHE A 1 91 ? -8.506 -7.118 8.132 1.00 92.12 91 PHE A N 1
ATOM 725 C CA . PHE A 1 91 ? -9.952 -7.278 8.298 1.00 92.12 91 PHE A CA 1
ATOM 726 C C . PHE A 1 91 ? -10.336 -7.590 9.745 1.00 92.12 91 PHE A C 1
ATOM 728 O O . PHE A 1 91 ? -11.321 -7.039 10.242 1.00 92.12 91 PHE A O 1
ATOM 735 N N . ALA A 1 92 ? -9.553 -8.410 10.452 1.00 94.38 92 ALA A N 1
ATOM 736 C CA . ALA A 1 92 ? -9.769 -8.667 11.872 1.00 94.38 92 ALA A CA 1
ATOM 737 C C . ALA A 1 92 ? -9.678 -7.374 12.701 1.00 94.38 92 ALA A C 1
ATOM 739 O O . ALA A 1 92 ? -10.539 -7.138 13.552 1.00 94.38 92 ALA A O 1
ATOM 740 N N . ALA A 1 93 ? -8.699 -6.506 12.418 1.00 95.56 93 ALA A N 1
ATOM 741 C CA . ALA A 1 93 ? -8.571 -5.192 13.047 1.00 95.56 93 ALA A CA 1
ATOM 742 C C . ALA A 1 93 ? -9.783 -4.294 12.752 1.00 95.56 93 ALA A C 1
ATOM 744 O O . ALA A 1 93 ? -10.357 -3.719 13.675 1.00 95.56 93 ALA A O 1
ATOM 745 N N . ILE A 1 94 ? -10.240 -4.223 11.498 1.00 92.81 94 ILE A N 1
ATOM 746 C CA . ILE A 1 94 ? -11.408 -3.412 11.110 1.00 92.81 94 ILE A CA 1
ATOM 747 C C . ILE A 1 94 ? -12.680 -3.895 11.825 1.00 92.81 94 ILE A C 1
ATOM 749 O O . ILE A 1 94 ? -13.397 -3.093 12.433 1.00 92.81 94 ILE A O 1
ATOM 753 N N . ILE A 1 95 ? -12.947 -5.205 11.799 1.00 89.75 95 ILE A N 1
ATOM 754 C CA . ILE A 1 95 ? -14.129 -5.810 12.434 1.00 89.75 95 ILE A CA 1
ATOM 755 C C . ILE A 1 95 ? -14.081 -5.603 13.949 1.00 89.75 95 ILE A C 1
ATOM 757 O O . ILE A 1 95 ? -15.061 -5.148 14.546 1.00 89.75 95 ILE A O 1
ATOM 761 N N . MET A 1 96 ? -12.940 -5.892 14.582 1.00 93.50 96 MET A N 1
ATOM 762 C CA . MET A 1 96 ? -12.767 -5.685 16.020 1.00 93.50 96 MET A CA 1
ATOM 763 C C . MET A 1 96 ? -12.920 -4.207 16.388 1.00 93.50 96 MET A C 1
ATOM 765 O O . MET A 1 96 ? -13.597 -3.874 17.363 1.00 93.50 96 MET A O 1
ATOM 769 N N . GLY A 1 97 ? -12.363 -3.320 15.564 1.00 92.19 97 GLY A N 1
ATOM 770 C CA . GLY A 1 97 ? -12.477 -1.877 15.705 1.00 92.19 97 GLY A CA 1
ATOM 771 C C . GLY A 1 97 ? -13.930 -1.414 15.767 1.00 92.19 97 GLY A C 1
ATOM 772 O O . GLY A 1 97 ? -14.341 -0.720 16.704 1.00 92.19 97 GLY A O 1
ATOM 773 N N . PHE A 1 98 ? -14.739 -1.891 14.820 1.00 89.38 98 PHE A N 1
ATOM 774 C CA . PHE A 1 98 ? -16.173 -1.623 14.774 1.00 89.38 98 PHE A CA 1
ATOM 775 C C . PHE A 1 98 ? -16.914 -2.167 16.006 1.00 89.38 98 PHE A C 1
ATOM 777 O O . PHE A 1 98 ? -17.687 -1.444 16.643 1.00 89.38 98 PHE A O 1
ATOM 784 N N . LEU A 1 99 ? -16.650 -3.418 16.398 1.00 88.62 99 LEU A N 1
ATOM 785 C CA . LEU A 1 99 ? -17.287 -4.041 17.563 1.00 88.62 99 LEU A CA 1
ATOM 786 C C . LEU A 1 99 ? -16.975 -3.297 18.868 1.00 88.62 99 LEU A C 1
ATOM 788 O O . LEU A 1 99 ? -17.874 -3.083 19.687 1.00 88.62 99 LEU A O 1
ATOM 792 N N . LEU A 1 100 ? -15.727 -2.862 19.061 1.00 90.31 100 LEU A N 1
ATOM 793 C CA . LEU A 1 100 ? -15.312 -2.101 20.241 1.00 90.31 100 LEU A CA 1
ATOM 794 C C . LEU A 1 100 ? -15.952 -0.709 20.298 1.00 90.31 100 LEU A C 1
ATOM 796 O O . LEU A 1 100 ? -16.338 -0.264 21.383 1.00 90.31 100 LEU A O 1
ATOM 800 N N . LEU A 1 101 ? -16.136 -0.047 19.152 1.00 89.06 101 LEU A N 1
ATOM 801 C CA . LEU A 1 101 ? -16.866 1.222 19.066 1.00 89.06 101 LEU A CA 1
ATOM 802 C C . LEU A 1 101 ? -18.340 1.049 19.455 1.00 89.06 101 LEU A C 1
ATOM 804 O O . LEU A 1 101 ? -18.838 1.764 20.331 1.00 89.06 101 LEU A O 1
ATOM 808 N N . VAL A 1 102 ? -19.026 0.053 18.885 1.00 84.94 102 VAL A N 1
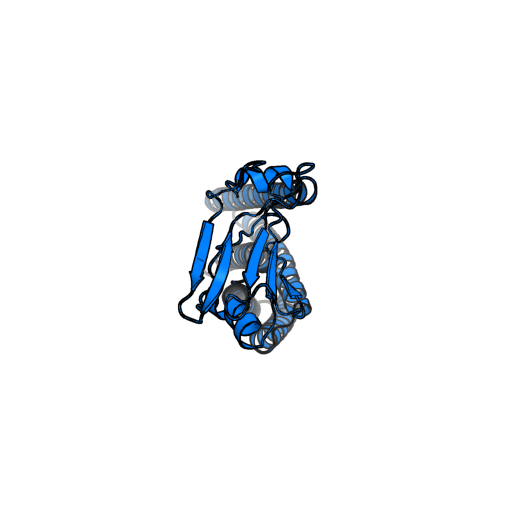ATOM 809 C CA . VAL A 1 102 ? -20.423 -0.263 19.236 1.00 84.94 102 VAL A CA 1
ATOM 810 C C . VAL A 1 102 ? -20.540 -0.605 20.723 1.00 84.94 102 VAL A C 1
ATOM 812 O O . VAL A 1 102 ? -21.427 -0.104 21.426 1.00 84.94 102 VAL A O 1
ATOM 815 N N . PHE A 1 103 ? -19.616 -1.416 21.239 1.00 85.06 103 PHE A N 1
ATOM 816 C CA . PHE A 1 103 ? -19.574 -1.782 22.650 1.00 85.06 103 PHE A CA 1
ATOM 817 C C . PHE A 1 103 ? -19.342 -0.571 23.565 1.00 85.06 103 PHE A C 1
ATOM 819 O O . PHE A 1 103 ? -20.015 -0.437 24.595 1.00 85.06 103 PHE A O 1
ATOM 826 N N . SER A 1 104 ? -18.426 0.324 23.191 1.00 85.06 104 SER A N 1
ATOM 827 C CA . SER A 1 104 ? -18.150 1.580 23.893 1.00 85.06 104 SER A CA 1
ATOM 828 C C . SER A 1 104 ? -19.407 2.445 23.987 1.00 85.06 104 SER A C 1
ATOM 830 O O . SER A 1 104 ? -19.804 2.842 25.088 1.00 85.06 104 SER A O 1
ATOM 832 N N . MET A 1 105 ? -20.104 2.644 22.863 1.00 81.44 105 MET A N 1
ATOM 833 C CA . MET A 1 105 ? -21.342 3.424 22.801 1.00 81.44 105 MET A CA 1
ATOM 834 C C . MET A 1 105 ? -22.453 2.811 23.658 1.00 81.44 105 MET A C 1
ATOM 836 O O . MET A 1 105 ? -23.114 3.520 24.420 1.00 81.44 105 MET A O 1
ATOM 840 N N . ASN A 1 106 ? -22.648 1.493 23.581 1.00 80.06 106 ASN A N 1
ATOM 841 C CA . ASN A 1 106 ? -23.666 0.792 24.367 1.00 80.06 106 ASN A CA 1
ATOM 842 C C . ASN A 1 106 ? -23.366 0.828 25.871 1.00 80.06 106 ASN A C 1
ATOM 844 O O . ASN A 1 106 ? -24.264 1.055 26.687 1.00 80.06 106 ASN A O 1
ATOM 848 N N . SER A 1 107 ? -22.098 0.654 26.246 1.00 77.44 107 SER A N 1
ATOM 849 C CA . SER A 1 107 ? -21.647 0.736 27.638 1.00 77.44 107 SER A CA 1
ATOM 850 C C . SER A 1 107 ? -21.811 2.147 28.201 1.00 77.44 107 SER A C 1
ATOM 852 O O . SER A 1 107 ? -22.278 2.310 29.330 1.00 77.44 107 SER A O 1
ATOM 854 N N . ALA A 1 108 ? -21.485 3.167 27.405 1.00 71.88 108 ALA A N 1
ATOM 855 C CA . ALA A 1 108 ? -21.691 4.562 27.768 1.00 71.88 108 ALA A CA 1
ATOM 856 C C . ALA A 1 108 ? -23.187 4.867 27.974 1.00 71.88 108 ALA A C 1
ATOM 858 O O . ALA A 1 108 ? -23.550 5.434 29.007 1.00 71.88 108 ALA A O 1
ATOM 859 N N . ARG A 1 109 ? -24.066 4.432 27.054 1.00 68.94 109 ARG A N 1
ATOM 860 C CA . ARG A 1 109 ? -25.530 4.604 27.172 1.00 68.94 109 ARG A CA 1
ATOM 861 C C . ARG A 1 109 ? -26.088 4.014 28.462 1.00 68.94 109 ARG A C 1
ATOM 863 O O . ARG A 1 109 ? -26.823 4.692 29.172 1.00 68.94 109 ARG A O 1
ATOM 870 N N . ARG A 1 110 ? -25.692 2.789 28.818 1.00 67.44 110 ARG A N 1
ATOM 871 C CA . ARG A 1 110 ? -26.150 2.142 30.062 1.00 67.44 110 ARG A CA 1
ATOM 872 C C . ARG A 1 110 ? -25.720 2.908 31.315 1.00 67.44 110 ARG A C 1
ATOM 874 O O . ARG A 1 110 ? -26.507 3.019 32.253 1.00 67.44 110 ARG A O 1
ATOM 881 N N . ALA A 1 111 ? -24.510 3.472 31.320 1.00 64.69 111 ALA A N 1
ATOM 882 C CA . ALA A 1 111 ? -24.004 4.275 32.433 1.00 64.69 111 ALA A CA 1
ATOM 883 C C . ALA A 1 111 ? -24.764 5.606 32.614 1.00 64.69 111 ALA A C 1
ATOM 885 O O . ALA A 1 111 ? -24.866 6.100 33.737 1.00 64.69 111 ALA A O 1
ATOM 886 N N . GLN A 1 112 ? -25.333 6.164 31.539 1.00 56.34 112 GLN A N 1
ATOM 887 C CA . GLN A 1 112 ? -26.158 7.378 31.578 1.00 56.34 112 GLN A CA 1
ATOM 888 C C . GLN A 1 112 ? -27.489 7.162 32.308 1.00 56.34 112 GLN A C 1
ATOM 890 O O . GLN A 1 112 ? -27.900 8.014 33.092 1.00 56.34 112 GLN A O 1
ATOM 895 N N . THR A 1 113 ? -28.145 6.020 32.088 1.00 57.09 113 THR A N 1
ATOM 896 C CA . THR A 1 113 ? -29.446 5.676 32.695 1.00 57.09 113 THR A CA 1
ATOM 897 C C . THR A 1 113 ? -29.417 5.595 34.227 1.00 57.09 113 THR A C 1
ATOM 899 O O . THR A 1 113 ? -30.473 5.583 34.844 1.00 57.09 113 THR A O 1
ATOM 902 N N . GLN A 1 114 ? -28.234 5.551 34.860 1.00 58.66 114 GLN A N 1
ATOM 903 C CA . GLN A 1 114 ? -28.097 5.324 36.305 1.00 58.66 114 GLN A CA 1
ATOM 904 C C . GLN A 1 114 ? -27.831 6.571 37.178 1.00 58.66 114 GLN A C 1
ATOM 906 O O . GLN A 1 114 ? -27.943 6.436 38.394 1.00 58.66 114 GLN A O 1
ATOM 911 N N . LYS A 1 115 ? -27.492 7.772 36.659 1.00 48.97 115 LYS A N 1
ATOM 912 C CA . LYS A 1 115 ? -27.287 8.981 37.512 1.00 48.97 115 LYS A CA 1
ATOM 913 C C . LYS A 1 115 ? -27.636 10.320 36.831 1.00 48.97 115 LYS A C 1
ATOM 915 O O . LYS A 1 115 ? -26.978 10.737 35.880 1.00 48.97 115 LYS A O 1
ATOM 920 N N . GLY A 1 116 ? -28.607 11.042 37.406 1.00 54.81 116 GLY A N 1
ATOM 921 C CA . GLY A 1 116 ? -29.279 12.230 36.847 1.00 54.81 116 GLY A CA 1
ATOM 922 C C . GLY A 1 116 ? -28.523 13.571 36.793 1.00 54.81 116 GLY A C 1
ATOM 923 O O . GLY A 1 116 ? -28.958 14.450 36.062 1.00 54.81 116 GLY A O 1
ATOM 924 N N . GLN A 1 117 ? -27.379 13.766 37.462 1.00 47.22 117 GLN A N 1
ATOM 925 C CA . GLN A 1 117 ? -26.664 15.068 37.443 1.00 47.22 117 GLN A CA 1
ATOM 926 C C . GLN A 1 117 ? -25.389 15.085 36.577 1.00 47.22 117 GLN A C 1
ATOM 928 O O . GLN A 1 117 ? -24.897 16.142 36.189 1.00 47.22 117 GLN A O 1
ATOM 933 N N . GLN A 1 118 ? -24.873 13.914 36.190 1.00 50.28 118 GLN A N 1
ATOM 934 C CA . GLN A 1 118 ? -23.647 13.769 35.385 1.00 50.28 118 GLN A CA 1
ATOM 935 C C . GLN A 1 118 ? -23.939 13.593 33.878 1.00 50.28 118 GLN A C 1
ATOM 937 O O . GLN A 1 118 ? -23.041 13.333 33.074 1.00 50.28 118 GLN A O 1
ATOM 942 N N . ALA A 1 119 ? -25.204 13.795 33.490 1.00 54.16 119 ALA A N 1
ATOM 943 C CA . ALA A 1 119 ? -25.727 13.690 32.131 1.00 54.16 119 ALA A CA 1
ATOM 944 C C . ALA A 1 119 ? -25.168 14.753 31.165 1.00 54.16 119 ALA A C 1
ATOM 946 O O . ALA A 1 119 ? -25.158 14.524 29.958 1.00 54.16 119 ALA A O 1
ATOM 947 N N . LYS A 1 120 ? -24.666 15.895 31.666 1.00 52.03 120 LYS A N 1
ATOM 948 C CA . LYS A 1 120 ? -24.147 16.999 30.831 1.00 52.03 120 LYS A CA 1
ATOM 949 C C . LYS A 1 120 ? -22.803 16.652 30.169 1.00 52.03 120 LYS A C 1
ATOM 951 O O . LYS A 1 120 ? -22.675 16.773 28.957 1.00 52.03 120 LYS A O 1
ATOM 956 N N . ARG A 1 121 ? -21.834 16.122 30.935 1.00 52.59 121 ARG A N 1
ATOM 957 C CA . ARG A 1 121 ? -20.530 15.651 30.408 1.00 52.59 121 ARG A CA 1
ATOM 958 C C . ARG A 1 121 ? -20.687 14.442 29.485 1.00 52.59 121 ARG A C 1
ATOM 960 O O . ARG A 1 121 ? -20.022 14.363 28.461 1.00 52.59 121 ARG A O 1
ATOM 967 N N . TYR A 1 122 ? -21.612 13.542 29.817 1.00 57.72 122 TYR A N 1
ATOM 968 C CA . TYR A 1 122 ? -21.981 12.417 28.963 1.00 57.72 122 TYR A CA 1
ATOM 969 C C . TYR A 1 122 ? -22.640 12.866 27.648 1.00 57.72 122 TYR A C 1
ATOM 971 O O . TYR A 1 122 ? -22.302 12.331 26.598 1.00 57.72 122 TYR A O 1
ATOM 979 N N . LYS A 1 123 ? -23.559 13.847 27.680 1.00 59.31 123 LYS A N 1
ATOM 980 C CA . LYS A 1 123 ? -24.177 14.392 26.461 1.00 59.31 123 LYS A CA 1
ATOM 981 C C . LYS A 1 123 ? -23.107 14.975 25.543 1.00 59.31 123 LYS A C 1
ATOM 983 O O . LYS A 1 123 ? -23.095 14.623 24.375 1.00 59.31 123 LYS A O 1
ATOM 988 N N . ILE A 1 124 ? -22.183 15.774 26.079 1.00 64.44 124 ILE A N 1
ATOM 989 C CA . ILE A 1 124 ? -21.071 16.353 25.305 1.00 64.44 124 ILE A CA 1
ATOM 990 C C . ILE A 1 124 ? -20.172 15.248 24.726 1.00 64.44 124 ILE A C 1
ATOM 992 O O . ILE A 1 124 ? -19.865 15.276 23.540 1.00 64.44 124 ILE A O 1
ATOM 996 N N . PHE A 1 125 ? -19.819 14.230 25.518 1.00 62.72 125 PHE A N 1
ATOM 997 C CA . PHE A 1 125 ? -19.016 13.095 25.052 1.00 62.72 125 PHE A CA 1
ATOM 998 C C . PHE A 1 125 ? -19.715 12.270 23.964 1.00 62.72 125 PHE A C 1
ATOM 1000 O O . PHE A 1 125 ? -19.110 11.959 22.948 1.00 62.72 125 PHE A O 1
ATOM 1007 N N . MET A 1 126 ? -20.993 11.928 24.140 1.00 62.22 126 MET A N 1
ATOM 1008 C CA . MET A 1 126 ? -21.756 11.178 23.139 1.00 62.22 126 MET A CA 1
ATOM 1009 C C . MET A 1 126 ? -22.023 11.986 21.881 1.00 62.22 126 MET A C 1
ATOM 1011 O O . MET A 1 126 ? -22.076 11.396 20.809 1.00 62.22 126 MET A O 1
ATOM 1015 N N . ILE A 1 127 ? -22.215 13.302 22.001 1.00 69.69 127 ILE A N 1
ATOM 1016 C CA . ILE A 1 127 ? -22.251 14.195 20.844 1.00 69.69 127 ILE A CA 1
ATOM 1017 C C . ILE A 1 127 ? -20.906 14.102 20.128 1.00 69.69 127 ILE A C 1
ATOM 1019 O O . ILE A 1 127 ? -20.919 13.813 18.944 1.00 69.69 127 ILE A O 1
ATOM 1023 N N . GLY A 1 128 ? -19.784 14.204 20.850 1.00 69.19 128 GLY A N 1
ATOM 1024 C CA . GLY A 1 128 ? -18.432 14.060 20.304 1.00 69.19 128 GLY A CA 1
ATOM 1025 C C . GLY A 1 128 ? -18.161 12.710 19.633 1.00 69.19 128 GLY A C 1
ATOM 1026 O O . GLY A 1 128 ? -17.634 12.672 18.534 1.00 69.19 128 GLY A O 1
ATOM 1027 N N . VAL A 1 129 ? -18.551 11.586 20.238 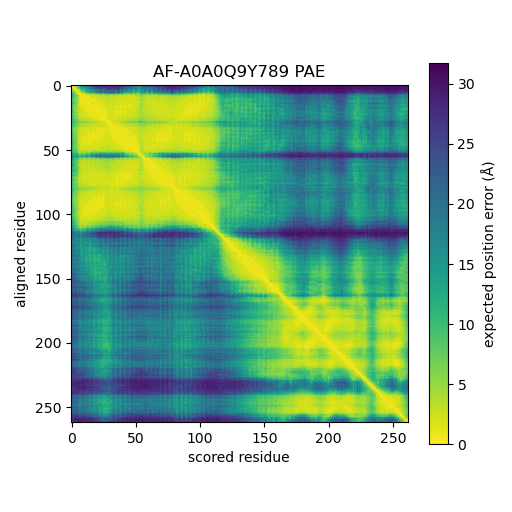1.00 67.62 129 VAL A N 1
ATOM 1028 C CA . VAL A 1 129 ? -18.363 10.247 19.643 1.00 67.62 129 VAL A CA 1
ATOM 1029 C C . VAL A 1 129 ? -19.287 10.032 18.449 1.00 67.62 129 VAL A C 1
ATOM 1031 O O . VAL A 1 129 ? -18.870 9.442 17.458 1.00 67.62 129 VAL A O 1
ATOM 1034 N N . LYS A 1 130 ? -20.537 10.506 18.513 1.00 67.31 130 LYS A N 1
ATOM 1035 C CA . LYS A 1 130 ? -21.462 10.425 17.376 1.00 67.31 130 LYS A CA 1
ATOM 1036 C C . LYS A 1 130 ? -21.009 11.313 16.227 1.00 67.31 130 LYS A C 1
ATOM 1038 O O . LYS A 1 130 ? -21.083 10.868 15.092 1.00 67.31 130 LYS A O 1
ATOM 1043 N N . SER A 1 131 ? -20.552 12.531 16.507 1.00 69.44 131 SER A N 1
ATOM 1044 C CA . SER A 1 131 ? -20.048 13.440 15.482 1.00 69.44 131 SER A CA 1
ATOM 1045 C C . SER A 1 131 ? -18.751 12.909 14.892 1.00 69.44 131 SER A C 1
ATOM 1047 O O . SER A 1 131 ? -18.657 12.819 13.679 1.00 69.44 131 SER A O 1
ATOM 1049 N N . LEU A 1 132 ? -17.803 12.451 15.712 1.00 70.69 132 LEU A N 1
ATOM 1050 C CA . LEU A 1 132 ? -16.551 11.865 15.231 1.00 70.69 132 LEU A CA 1
ATOM 1051 C C . LEU A 1 132 ? -16.790 10.567 14.450 1.00 70.69 132 LEU A C 1
ATOM 1053 O O . LEU A 1 132 ? -16.189 10.372 13.404 1.00 70.69 132 LEU A O 1
ATOM 1057 N N . GLY A 1 133 ? -17.698 9.705 14.914 1.00 65.81 133 GLY A N 1
ATOM 1058 C CA . GLY A 1 133 ? -18.090 8.485 14.209 1.00 65.81 133 GLY A CA 1
ATOM 1059 C C . GLY A 1 133 ? -18.838 8.763 12.903 1.00 65.81 133 GLY A C 1
ATOM 1060 O O . GLY A 1 133 ? -18.594 8.084 11.914 1.00 65.81 133 GLY A O 1
ATOM 1061 N N . ALA A 1 134 ? -19.701 9.783 12.868 1.00 69.94 134 ALA A N 1
ATOM 1062 C CA . ALA A 1 134 ? -20.361 10.226 11.642 1.00 69.94 134 ALA A CA 1
ATOM 1063 C C . ALA A 1 134 ? -19.354 10.830 10.656 1.00 69.94 134 ALA A C 1
ATOM 1065 O O . ALA A 1 134 ? -19.375 10.470 9.487 1.00 69.94 134 ALA A O 1
ATOM 1066 N N . ILE A 1 135 ? -18.434 11.674 11.130 1.00 71.88 135 ILE A N 1
ATOM 1067 C CA . ILE A 1 135 ? -17.348 12.247 10.326 1.00 71.88 135 ILE A CA 1
ATOM 1068 C C . ILE A 1 135 ? -16.459 11.132 9.773 1.00 71.88 135 ILE A C 1
ATOM 1070 O O . ILE A 1 135 ? -1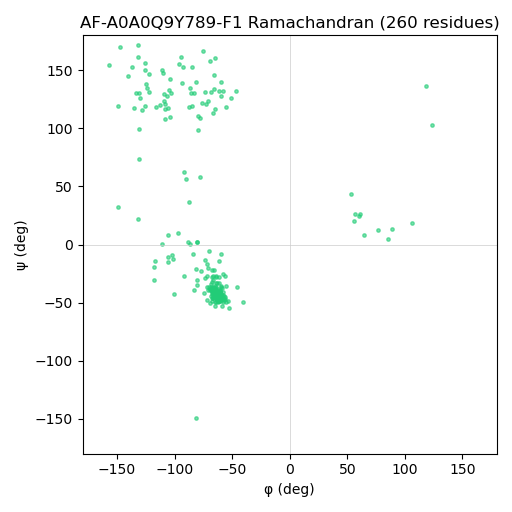6.214 11.107 8.575 1.00 71.88 135 ILE A O 1
ATOM 1074 N N . ALA A 1 136 ? -16.036 10.180 10.608 1.00 67.94 136 ALA A N 1
ATOM 1075 C CA . ALA A 1 136 ? -15.234 9.034 10.185 1.00 67.94 136 ALA A CA 1
ATOM 1076 C C . ALA A 1 136 ? -15.988 8.137 9.195 1.00 67.94 136 ALA A C 1
ATOM 1078 O O . ALA A 1 136 ? -15.396 7.673 8.229 1.00 67.94 136 ALA A O 1
ATOM 1079 N N . GLY A 1 137 ? -17.291 7.922 9.396 1.00 68.06 137 GLY A N 1
ATOM 1080 C CA . GLY A 1 137 ? -18.140 7.180 8.464 1.00 68.06 137 GLY A CA 1
ATOM 1081 C C . GLY A 1 137 ? -18.271 7.881 7.112 1.00 68.06 137 GLY A C 1
ATOM 1082 O O . GLY A 1 137 ? -18.080 7.245 6.081 1.00 68.06 137 GLY A O 1
ATOM 1083 N N . VAL A 1 138 ? -18.523 9.193 7.108 1.00 75.00 138 VAL A N 1
ATOM 1084 C CA . VAL A 1 138 ? -18.571 10.013 5.886 1.00 75.00 138 VAL A CA 1
ATOM 1085 C C . VAL A 1 138 ? -17.216 10.012 5.183 1.00 75.00 138 VAL A C 1
ATOM 1087 O O . VAL A 1 138 ? -17.171 9.798 3.978 1.00 75.00 138 VAL A O 1
ATOM 1090 N N . LEU A 1 139 ? -16.115 10.175 5.921 1.00 70.38 139 LEU A N 1
ATOM 1091 C CA . LEU A 1 139 ? -14.755 10.084 5.386 1.00 70.38 139 LEU A CA 1
ATOM 1092 C C . LEU A 1 139 ? -14.471 8.708 4.793 1.00 70.38 139 LEU A C 1
ATOM 1094 O O . LEU A 1 139 ? -13.946 8.639 3.695 1.00 70.38 139 LEU A O 1
ATOM 1098 N N . MET A 1 140 ? -14.846 7.622 5.468 1.00 73.69 140 MET A N 1
ATOM 1099 C CA . MET A 1 140 ? -14.671 6.266 4.942 1.00 73.69 140 MET A CA 1
ATOM 1100 C C . MET A 1 140 ? -15.469 6.056 3.659 1.00 73.69 140 MET A C 1
ATOM 1102 O O . MET A 1 140 ? -14.920 5.553 2.687 1.00 73.69 140 MET A O 1
ATOM 1106 N N . VAL A 1 141 ? -16.737 6.474 3.620 1.00 73.75 141 VAL A N 1
ATOM 1107 C CA . VAL A 1 141 ? -17.559 6.388 2.402 1.00 73.75 141 VAL A CA 1
ATOM 1108 C C . VAL A 1 141 ? -16.973 7.253 1.286 1.00 73.75 141 VAL A C 1
ATOM 1110 O O . VAL A 1 141 ? -16.920 6.802 0.148 1.00 73.75 141 VAL A O 1
ATOM 1113 N N . ALA A 1 142 ? -16.480 8.453 1.597 1.00 75.81 142 ALA A N 1
ATOM 1114 C CA . ALA A 1 142 ? -15.831 9.328 0.626 1.00 75.81 142 ALA A CA 1
ATOM 1115 C C . ALA A 1 142 ? -14.514 8.735 0.106 1.00 75.81 142 ALA A C 1
ATOM 1117 O O . ALA A 1 142 ? -14.292 8.741 -1.096 1.00 75.81 142 ALA A O 1
ATOM 1118 N N . ILE A 1 143 ? -13.671 8.177 0.981 1.00 76.62 143 ILE A N 1
ATOM 1119 C CA . ILE A 1 143 ? -12.399 7.534 0.619 1.00 76.62 143 ILE A CA 1
ATOM 1120 C C . ILE A 1 143 ? -12.661 6.288 -0.224 1.00 76.62 143 ILE A C 1
ATOM 1122 O O . ILE A 1 143 ? -12.075 6.147 -1.290 1.00 76.62 143 ILE A O 1
ATOM 1126 N N . VAL A 1 144 ? -13.559 5.400 0.209 1.00 73.56 144 VAL A N 1
ATOM 1127 C CA . VAL A 1 144 ? -13.914 4.192 -0.551 1.00 73.56 144 VAL A CA 1
ATOM 1128 C C . VAL A 1 144 ? -14.562 4.573 -1.879 1.00 73.56 144 VAL A C 1
ATOM 1130 O O . VAL A 1 144 ? -14.187 4.026 -2.908 1.00 73.56 144 VAL A O 1
ATOM 1133 N N . GLY A 1 145 ? -15.484 5.537 -1.884 1.00 76.25 145 GLY A N 1
ATOM 1134 C CA . GLY A 1 145 ? -16.109 6.053 -3.101 1.00 76.25 145 GLY A CA 1
ATOM 1135 C C . GLY A 1 145 ? -15.092 6.671 -4.059 1.00 76.25 145 GLY A C 1
ATOM 1136 O O . GLY A 1 145 ? -15.156 6.419 -5.256 1.00 76.25 145 GLY A O 1
ATOM 1137 N N . PHE A 1 146 ? -14.110 7.405 -3.537 1.00 77.44 146 PHE A N 1
ATOM 1138 C CA . PHE A 1 146 ? -13.005 7.957 -4.315 1.00 77.44 146 PHE A CA 1
ATOM 1139 C C . PHE A 1 146 ? -12.108 6.853 -4.882 1.00 77.44 146 PHE A C 1
ATOM 1141 O O . PHE A 1 146 ? -11.824 6.867 -6.072 1.00 77.44 146 PHE A O 1
ATOM 1148 N N . ILE A 1 147 ? -11.731 5.845 -4.089 1.00 76.38 147 ILE A N 1
ATOM 1149 C CA . ILE A 1 147 ? -10.960 4.687 -4.571 1.00 76.38 147 ILE A CA 1
ATOM 1150 C C . ILE A 1 147 ? -11.732 3.938 -5.665 1.00 76.38 147 ILE A C 1
ATOM 1152 O O . ILE A 1 147 ? -11.152 3.594 -6.691 1.00 76.38 147 ILE A O 1
ATOM 1156 N N . MET A 1 148 ? -13.037 3.720 -5.489 1.00 71.50 148 MET A N 1
ATOM 1157 C CA . MET A 1 148 ? -13.886 3.085 -6.503 1.00 71.50 148 MET A CA 1
ATOM 1158 C C . MET A 1 148 ? -13.992 3.941 -7.770 1.00 71.50 148 MET A C 1
ATOM 1160 O O . MET A 1 148 ? -13.924 3.405 -8.872 1.00 71.50 148 MET A O 1
ATOM 1164 N N . LEU A 1 149 ? -14.094 5.267 -7.636 1.00 75.19 149 LEU A N 1
ATOM 1165 C CA . LEU A 1 149 ? -14.063 6.195 -8.768 1.00 75.19 149 LEU A CA 1
ATOM 1166 C C . LEU A 1 149 ? -12.732 6.106 -9.523 1.00 75.19 149 LEU A C 1
ATOM 1168 O O . LEU A 1 149 ? -12.742 6.033 -10.747 1.00 75.19 149 LEU A O 1
ATOM 1172 N N . LEU A 1 150 ? -11.603 6.061 -8.812 1.00 73.62 150 LEU A N 1
ATOM 1173 C CA . LEU A 1 150 ? -10.283 5.876 -9.416 1.00 73.62 150 LEU A CA 1
ATOM 1174 C C . LEU A 1 150 ? -10.138 4.504 -10.087 1.00 73.62 150 LEU A C 1
ATOM 1176 O O . LEU A 1 150 ? -9.513 4.407 -11.138 1.00 73.62 150 LEU A O 1
ATOM 1180 N N . ALA A 1 151 ? -10.735 3.455 -9.517 1.00 71.25 151 ALA A N 1
ATOM 1181 C CA . ALA A 1 151 ? -10.715 2.113 -10.092 1.00 71.25 151 ALA A CA 1
ATOM 1182 C C . ALA A 1 151 ? -11.552 2.012 -11.380 1.00 71.25 151 ALA A C 1
ATOM 1184 O O . ALA A 1 151 ? -11.140 1.353 -12.330 1.00 71.25 151 ALA A O 1
ATOM 1185 N N . VAL A 1 152 ? -12.714 2.674 -11.432 1.00 75.06 152 VAL A N 1
ATOM 1186 C CA . VAL A 1 152 ? -13.595 2.690 -12.616 1.00 75.06 152 VAL A CA 1
ATOM 1187 C C . VAL A 1 152 ? -13.109 3.687 -13.671 1.00 75.06 152 VAL A C 1
ATOM 1189 O O . VAL A 1 152 ? -13.264 3.463 -14.868 1.00 75.06 152 VAL A O 1
ATOM 1192 N N . SER A 1 153 ? -12.543 4.814 -13.246 1.00 77.94 153 SER A N 1
ATOM 1193 C CA . SER A 1 153 ? -12.101 5.915 -14.106 1.00 77.94 153 SER A CA 1
ATOM 1194 C C . SER A 1 153 ? -10.676 6.343 -13.747 1.00 77.94 153 SER A C 1
ATOM 1196 O O . SER A 1 153 ? -10.472 7.431 -13.197 1.00 77.94 153 SER A O 1
ATOM 1198 N N . PRO A 1 154 ? -9.666 5.527 -14.108 1.00 69.25 154 PRO A N 1
ATOM 1199 C CA . PRO A 1 154 ? -8.264 5.809 -13.797 1.00 69.25 154 PRO A CA 1
ATOM 1200 C C . PRO A 1 154 ? -7.782 7.149 -14.370 1.00 69.25 154 PRO A C 1
ATOM 1202 O O . PRO A 1 154 ? -6.923 7.780 -13.762 1.00 69.25 154 PRO A O 1
ATOM 1205 N N . LYS A 1 155 ? -8.406 7.642 -15.456 1.00 75.19 155 LYS A N 1
ATOM 1206 C CA . LYS A 1 155 ? -8.229 8.996 -16.028 1.00 75.19 155 LYS A CA 1
ATOM 1207 C C . LYS A 1 155 ? -8.117 10.092 -14.965 1.00 75.19 155 LYS A C 1
ATOM 1209 O O . LYS A 1 155 ? -7.205 10.911 -15.014 1.00 75.19 155 LYS A O 1
ATOM 1214 N N . LEU A 1 156 ? -9.045 10.105 -14.005 1.00 73.75 156 LEU A N 1
ATOM 1215 C CA . LEU A 1 156 ? -9.102 11.136 -12.969 1.00 73.75 156 LEU A CA 1
ATOM 1216 C C . LEU A 1 156 ? -7.886 11.058 -12.037 1.00 73.75 156 LEU A C 1
ATOM 1218 O O . LEU A 1 156 ? -7.311 12.081 -11.686 1.00 73.75 156 LEU A O 1
ATOM 1222 N N . GLY A 1 157 ? -7.474 9.844 -11.663 1.00 73.19 157 GLY A N 1
ATOM 1223 C CA . GLY A 1 157 ? -6.290 9.631 -10.831 1.00 73.19 157 GLY A CA 1
ATOM 1224 C C . GLY A 1 157 ? -5.010 10.038 -11.543 1.00 73.19 157 GLY A C 1
ATOM 1225 O O . GLY A 1 157 ? -4.161 10.686 -10.942 1.00 73.19 157 GLY A O 1
ATOM 1226 N N . ILE A 1 158 ? -4.905 9.722 -12.834 1.00 72.00 158 ILE A N 1
ATOM 1227 C CA . ILE A 1 158 ? -3.757 10.110 -13.656 1.00 72.00 158 ILE A CA 1
ATOM 1228 C C . ILE A 1 158 ? -3.618 11.634 -13.662 1.00 72.00 158 ILE A C 1
ATOM 1230 O O . ILE A 1 158 ? -2.582 12.137 -13.252 1.00 72.00 158 ILE A O 1
ATOM 1234 N N . HIS A 1 159 ? -4.684 12.370 -13.991 1.00 74.25 159 HIS A N 1
ATOM 1235 C CA . HIS A 1 159 ? -4.653 13.838 -14.000 1.00 74.25 159 HIS A CA 1
ATOM 1236 C C . HIS A 1 159 ? -4.399 14.484 -12.631 1.00 74.25 159 HIS A C 1
ATOM 1238 O O . HIS A 1 159 ? -3.818 15.563 -12.571 1.00 74.25 159 HIS A O 1
ATOM 1244 N N . LEU A 1 160 ? -4.869 13.879 -11.535 1.00 75.38 160 LEU A N 1
ATOM 1245 C CA . LEU A 1 160 ? -4.719 14.455 -10.193 1.00 75.38 160 LEU A CA 1
ATOM 1246 C C . LEU A 1 160 ? -3.335 14.216 -9.580 1.00 75.38 160 LEU A C 1
ATOM 1248 O O . LEU A 1 160 ? -2.901 15.017 -8.753 1.00 75.38 160 LEU A O 1
ATOM 1252 N N . PHE A 1 161 ? -2.679 13.107 -9.928 1.00 73.06 161 PHE A N 1
ATOM 1253 C CA . PHE A 1 161 ? -1.459 12.658 -9.249 1.00 73.06 161 PHE A CA 1
ATOM 1254 C C . PHE A 1 161 ? -0.217 12.621 -10.144 1.00 73.06 161 PHE A C 1
ATOM 1256 O O . PHE A 1 161 ? 0.887 12.520 -9.611 1.00 73.06 161 PHE A O 1
ATOM 1263 N N . PHE A 1 162 ? -0.369 12.710 -11.468 1.00 70.44 162 PHE A N 1
ATOM 1264 C CA . PHE A 1 162 ? 0.736 12.613 -12.420 1.00 70.44 162 PHE A CA 1
ATOM 1265 C C . PHE A 1 162 ? 0.699 13.771 -13.419 1.00 70.44 162 PHE A C 1
ATOM 1267 O O . PHE A 1 162 ? -0.295 13.988 -14.108 1.00 70.44 162 PHE A O 1
ATOM 1274 N N . ASP A 1 163 ? 1.816 14.486 -13.537 1.00 67.12 163 ASP A N 1
ATOM 1275 C CA . ASP A 1 163 ? 2.002 15.568 -14.510 1.00 67.12 163 ASP A CA 1
ATOM 1276 C C . ASP A 1 163 ? 2.573 15.015 -15.828 1.00 67.12 163 ASP A C 1
ATOM 1278 O O . ASP A 1 163 ? 3.671 15.351 -16.264 1.00 67.12 163 ASP A O 1
ATOM 1282 N N . GLN A 1 164 ? 1.871 14.043 -16.414 1.00 65.62 164 GLN A N 1
ATOM 1283 C CA . GLN A 1 164 ? 2.308 13.345 -17.625 1.00 65.62 164 GLN A CA 1
ATOM 1284 C C . GLN A 1 164 ? 1.478 13.837 -18.815 1.00 65.62 164 GLN A C 1
ATOM 1286 O O . GLN A 1 164 ? 0.261 13.652 -18.859 1.00 65.62 164 GLN A O 1
ATOM 1291 N N . THR A 1 165 ? 2.137 14.453 -19.800 1.00 69.81 165 THR A N 1
ATOM 1292 C CA . THR A 1 165 ? 1.512 14.861 -21.065 1.00 69.81 165 THR A CA 1
ATOM 1293 C C . THR A 1 165 ? 2.017 13.989 -22.209 1.00 69.81 165 THR A C 1
ATOM 1295 O O . THR A 1 165 ? 3.214 13.780 -22.389 1.00 69.81 165 THR A O 1
ATOM 1298 N N . ASN A 1 166 ? 1.082 13.449 -22.988 1.00 77.38 166 ASN A N 1
ATOM 1299 C CA . ASN A 1 166 ? 1.395 12.648 -24.164 1.00 77.38 166 ASN A CA 1
ATOM 1300 C C . ASN A 1 166 ? 1.898 13.548 -25.303 1.00 77.38 166 ASN A C 1
ATOM 1302 O O . ASN A 1 166 ? 1.240 14.533 -25.642 1.00 77.38 166 ASN A O 1
ATOM 1306 N N . SER A 1 167 ? 3.023 13.187 -25.929 1.00 79.44 167 SER A N 1
ATOM 1307 C CA . SER A 1 167 ? 3.642 13.977 -27.000 1.00 79.44 167 SER A CA 1
ATOM 1308 C C . SER A 1 167 ? 3.858 13.159 -28.274 1.00 79.44 167 SER A C 1
ATOM 1310 O O . SER A 1 167 ? 4.315 12.023 -28.232 1.00 79.44 167 SER A O 1
ATOM 1312 N N . TYR A 1 168 ? 3.577 13.749 -29.437 1.00 87.12 168 TYR A N 1
ATOM 1313 C CA . TYR A 1 168 ? 3.976 13.201 -30.745 1.00 87.12 168 TYR A CA 1
ATOM 1314 C C . TYR A 1 168 ? 5.369 13.673 -31.187 1.00 87.12 168 TYR A C 1
ATOM 1316 O O . TYR A 1 168 ? 5.826 13.331 -32.276 1.00 87.12 168 TYR A O 1
ATOM 1324 N N . HIS A 1 169 ? 6.037 14.461 -30.348 1.00 85.88 169 HIS A N 1
ATOM 1325 C CA . HIS A 1 169 ? 7.385 14.964 -30.558 1.00 85.88 169 HIS A CA 1
ATOM 1326 C C . HIS A 1 169 ? 8.357 14.291 -29.590 1.00 85.88 169 HIS A C 1
ATOM 1328 O O . HIS A 1 169 ? 7.957 13.974 -28.464 1.00 85.88 169 HIS A O 1
ATOM 1334 N N . PRO A 1 170 ? 9.616 14.086 -30.010 1.00 81.31 170 PRO A N 1
ATOM 1335 C CA . PRO A 1 170 ? 10.616 13.497 -29.141 1.00 81.31 170 PRO A CA 1
ATOM 1336 C C . PRO A 1 170 ? 10.902 14.441 -27.969 1.00 81.31 170 PRO A C 1
ATOM 1338 O O . PRO A 1 170 ? 10.858 15.664 -28.126 1.00 81.31 170 PRO A O 1
ATOM 1341 N N . GLU A 1 171 ? 11.195 13.878 -26.799 1.00 74.44 171 GLU A N 1
ATOM 1342 C CA . GLU A 1 171 ? 11.491 14.670 -25.602 1.00 74.44 171 GLU A CA 1
ATOM 1343 C C . GLU A 1 171 ? 12.795 15.457 -25.763 1.00 74.44 171 GLU A C 1
ATOM 1345 O O . GLU A 1 171 ? 12.895 16.620 -25.366 1.00 74.44 171 GLU A O 1
ATOM 1350 N N . LYS A 1 172 ? 13.788 14.840 -26.410 1.00 73.81 172 LYS A N 1
ATOM 1351 C CA . LYS A 1 172 ? 15.047 15.478 -26.788 1.00 73.81 172 LYS A CA 1
ATOM 1352 C C . LYS A 1 172 ? 15.278 15.307 -28.280 1.00 73.81 172 LYS A C 1
ATOM 1354 O O . LYS A 1 172 ? 14.783 14.385 -28.920 1.00 73.81 172 LYS A O 1
ATOM 1359 N N . LYS A 1 173 ? 16.075 16.199 -28.868 1.00 83.06 173 LYS A N 1
ATOM 1360 C CA . LYS A 1 173 ? 16.557 15.983 -30.235 1.00 83.06 173 LYS A CA 1
ATOM 1361 C C . LYS A 1 173 ? 17.320 14.654 -30.267 1.00 83.06 173 LYS A C 1
ATOM 1363 O O . LYS A 1 173 ? 18.164 14.425 -29.404 1.00 83.06 173 LYS A O 1
ATOM 1368 N N . SER A 1 174 ? 17.021 13.807 -31.251 1.00 85.56 174 SER A N 1
ATOM 1369 C CA . SER A 1 174 ? 17.744 12.550 -31.436 1.00 85.56 174 SER A CA 1
ATOM 1370 C C . SER A 1 174 ? 19.227 12.836 -31.681 1.00 85.56 174 SER A C 1
ATOM 1372 O O . SER A 1 174 ? 19.589 13.675 -32.516 1.00 85.56 174 SER A O 1
ATOM 1374 N N . THR A 1 175 ? 20.072 12.175 -30.901 1.00 87.75 175 THR A N 1
ATOM 1375 C CA . THR A 1 175 ? 21.526 12.297 -30.917 1.00 87.75 175 THR A CA 1
ATOM 1376 C C . THR A 1 175 ? 22.161 10.924 -30.807 1.00 87.75 175 THR A C 1
ATOM 1378 O O . THR A 1 175 ? 21.596 10.000 -30.226 1.00 87.75 175 THR A O 1
ATOM 1381 N N . GLU A 1 176 ? 23.361 10.812 -31.360 1.00 92.19 176 GLU A N 1
ATOM 1382 C CA . GLU A 1 176 ? 24.200 9.631 -31.238 1.00 92.19 176 GLU A CA 1
ATOM 1383 C C . GLU A 1 176 ? 25.355 9.949 -30.290 1.00 92.19 176 GLU A C 1
ATOM 1385 O O . GLU A 1 176 ? 26.048 10.952 -30.463 1.00 92.19 176 GLU A O 1
ATOM 1390 N N . THR A 1 177 ? 25.555 9.113 -29.276 1.00 90.00 177 THR A N 1
ATOM 1391 C CA . THR A 1 177 ? 26.617 9.282 -28.280 1.00 90.00 177 THR A CA 1
ATOM 1392 C C . THR A 1 177 ? 27.340 7.962 -28.070 1.00 90.00 177 THR A C 1
ATOM 1394 O O . THR A 1 177 ? 26.713 6.937 -27.820 1.00 90.00 177 THR A O 1
ATOM 1397 N N . VAL A 1 178 ? 28.671 7.980 -28.129 1.00 90.88 178 VAL A N 1
ATOM 1398 C CA . VAL A 1 178 ? 29.486 6.827 -27.729 1.00 90.88 178 VAL A CA 1
ATOM 1399 C C . VAL A 1 178 ? 29.706 6.893 -26.221 1.00 90.88 178 VAL A C 1
ATOM 1401 O O . VAL A 1 178 ? 30.258 7.863 -25.700 1.00 90.88 178 VAL A O 1
ATOM 1404 N N . MET A 1 179 ? 29.236 5.870 -25.517 1.00 87.38 179 MET A N 1
ATOM 1405 C CA . MET A 1 179 ? 29.377 5.721 -24.074 1.00 87.38 179 MET A CA 1
ATOM 1406 C C . MET A 1 179 ? 30.808 5.308 -23.696 1.00 87.38 179 MET A C 1
ATOM 1408 O O . MET A 1 179 ? 31.611 4.903 -24.536 1.00 87.38 179 MET A O 1
ATOM 1412 N N . LYS A 1 180 ? 31.143 5.406 -22.403 1.00 86.38 180 LYS A N 1
ATOM 1413 C CA . LYS A 1 180 ? 32.499 5.120 -21.894 1.00 86.38 180 LYS A CA 1
ATOM 1414 C C . LYS A 1 180 ? 32.965 3.680 -22.140 1.00 86.38 180 LYS A C 1
ATOM 1416 O O . LYS A 1 180 ? 34.163 3.448 -22.234 1.00 86.38 180 LYS A O 1
ATOM 1421 N N . ASP A 1 181 ? 32.036 2.736 -22.222 1.00 85.25 181 ASP A N 1
ATOM 1422 C CA . ASP A 1 181 ? 32.281 1.312 -22.476 1.00 85.25 181 ASP A CA 1
ATOM 1423 C C . ASP A 1 181 ? 32.364 0.969 -23.980 1.00 85.25 181 ASP A C 1
ATOM 1425 O O . ASP A 1 181 ? 32.554 -0.188 -24.345 1.00 85.25 181 ASP A O 1
ATOM 1429 N N . GLY A 1 182 ? 32.228 1.965 -24.864 1.00 89.62 182 GLY A N 1
ATOM 1430 C CA . GLY A 1 182 ? 32.211 1.775 -26.314 1.00 89.62 182 GLY A CA 1
ATOM 1431 C C . GLY A 1 182 ? 30.838 1.417 -26.888 1.00 89.62 182 GLY A C 1
ATOM 1432 O O . GLY A 1 182 ? 30.733 1.184 -28.092 1.00 89.62 182 GLY A O 1
ATOM 1433 N N . THR A 1 183 ? 29.780 1.397 -26.073 1.00 90.94 183 THR A N 1
ATOM 1434 C CA . THR A 1 183 ? 28.402 1.265 -26.556 1.00 90.94 183 THR A CA 1
ATOM 1435 C C . THR A 1 183 ? 27.990 2.525 -27.319 1.00 90.94 183 THR A C 1
ATOM 1437 O O . THR A 1 183 ? 28.160 3.641 -26.829 1.00 90.94 183 THR A O 1
ATOM 1440 N N . LEU A 1 184 ? 27.412 2.372 -28.510 1.00 93.00 184 LEU A N 1
ATOM 1441 C CA . LEU A 1 184 ? 26.776 3.486 -29.215 1.00 93.00 184 LEU A CA 1
ATOM 1442 C C . LEU A 1 184 ? 25.324 3.605 -28.759 1.00 93.00 184 LEU A C 1
ATOM 1444 O O . LEU A 1 184 ? 24.531 2.697 -28.988 1.00 93.00 184 LEU A O 1
ATOM 1448 N N . TYR A 1 185 ? 24.983 4.738 -28.162 1.00 90.81 185 TYR A N 1
ATOM 1449 C CA . TYR A 1 185 ? 23.640 5.085 -27.726 1.00 90.81 185 TYR A CA 1
ATOM 1450 C C . TYR A 1 185 ? 22.997 6.073 -28.700 1.00 90.81 185 TYR A C 1
ATOM 1452 O O . TYR A 1 185 ? 23.604 7.087 -29.050 1.00 90.81 185 TYR A O 1
ATOM 1460 N N . ILE A 1 186 ? 21.770 5.783 -29.127 1.00 91.38 186 ILE A N 1
ATOM 1461 C CA . ILE A 1 186 ? 20.963 6.653 -29.981 1.00 91.38 186 ILE A CA 1
ATOM 1462 C C . ILE A 1 186 ? 19.619 6.879 -29.305 1.00 91.38 186 ILE A C 1
ATOM 1464 O O . ILE A 1 186 ? 18.884 5.914 -29.090 1.00 91.38 186 ILE A O 1
ATOM 1468 N N . ASN A 1 187 ? 19.293 8.133 -28.989 1.00 88.31 187 ASN A N 1
ATOM 1469 C CA . ASN A 1 187 ? 18.051 8.457 -28.291 1.00 88.31 187 ASN A CA 1
ATOM 1470 C C . ASN A 1 187 ? 16.914 8.881 -29.228 1.00 88.31 187 ASN A C 1
ATOM 1472 O O . ASN A 1 187 ? 17.140 9.425 -30.310 1.00 88.31 187 ASN A O 1
ATOM 1476 N N . ASP A 1 188 ? 15.686 8.694 -28.753 1.00 86.62 188 ASP A N 1
ATOM 1477 C CA . ASP A 1 188 ? 14.445 9.259 -29.296 1.00 86.62 188 ASP A CA 1
ATOM 1478 C C . ASP A 1 188 ? 14.203 9.009 -30.790 1.00 86.62 188 ASP A C 1
ATOM 1480 O O . ASP A 1 188 ? 13.741 9.877 -31.535 1.00 86.62 188 ASP A O 1
ATOM 1484 N N . ILE A 1 189 ? 14.464 7.779 -31.233 1.00 90.31 189 ILE A N 1
ATOM 1485 C CA . ILE A 1 189 ? 14.107 7.329 -32.578 1.00 90.31 189 ILE A CA 1
ATOM 1486 C C . ILE A 1 189 ? 12.606 7.053 -32.628 1.00 90.31 189 ILE A C 1
ATOM 1488 O O . ILE A 1 189 ? 12.088 6.216 -31.888 1.00 90.31 189 ILE A O 1
ATOM 1492 N N . GLN A 1 190 ? 11.898 7.738 -33.525 1.00 91.00 190 GLN A N 1
ATOM 1493 C CA . GLN A 1 190 ? 10.472 7.516 -33.737 1.00 91.00 190 GLN A CA 1
ATOM 1494 C C . GLN A 1 190 ? 10.232 6.172 -34.433 1.00 91.00 190 GLN A C 1
ATOM 1496 O O . GLN A 1 190 ? 10.719 5.949 -35.540 1.00 91.00 190 GLN A O 1
ATOM 1501 N N . TYR A 1 191 ? 9.435 5.299 -33.816 1.00 91.06 191 TYR A N 1
ATOM 1502 C CA . TYR A 1 191 ? 9.035 4.015 -34.406 1.00 91.06 191 TYR A CA 1
ATOM 1503 C C . TYR A 1 191 ? 7.582 4.005 -34.898 1.00 91.06 191 TYR A C 1
ATOM 1505 O O . TYR A 1 191 ? 7.169 3.080 -35.597 1.00 91.06 191 TYR A O 1
ATOM 1513 N N . GLY A 1 192 ? 6.790 5.025 -34.551 1.00 89.75 192 GLY A N 1
ATOM 1514 C CA . GLY A 1 192 ? 5.386 5.119 -34.940 1.00 89.75 192 GLY A CA 1
ATOM 1515 C C . GLY A 1 192 ? 4.845 6.547 -34.928 1.00 89.75 192 GLY A C 1
ATOM 1516 O O . GLY A 1 192 ? 5.334 7.418 -34.215 1.00 89.75 192 GLY A O 1
ATOM 1517 N N . THR A 1 193 ? 3.812 6.787 -35.734 1.00 89.62 193 THR A N 1
ATOM 1518 C CA . THR A 1 193 ? 3.141 8.097 -35.858 1.00 89.62 193 THR A CA 1
ATOM 1519 C C . THR A 1 193 ? 1.678 8.061 -35.436 1.00 89.62 193 THR A C 1
ATOM 1521 O O . THR A 1 193 ? 1.097 9.099 -35.138 1.00 89.62 193 THR A O 1
ATOM 1524 N N . LYS A 1 194 ? 1.073 6.867 -35.391 1.00 89.38 194 LYS A N 1
ATOM 1525 C CA . LYS A 1 194 ? -0.344 6.689 -35.052 1.00 89.38 194 LYS A CA 1
ATOM 1526 C C . LYS A 1 194 ? -0.656 7.116 -33.618 1.00 89.38 194 LYS A C 1
ATOM 1528 O O . LYS A 1 194 ? -1.789 7.481 -33.323 1.00 89.38 194 LYS A O 1
ATOM 1533 N N . TYR A 1 195 ? 0.333 7.032 -32.737 1.00 84.88 195 TYR A N 1
ATOM 1534 C CA . TYR A 1 195 ? 0.133 7.112 -31.306 1.00 84.88 195 TYR A CA 1
ATOM 1535 C C . TYR A 1 195 ? 1.248 7.913 -30.619 1.00 84.88 195 TYR A C 1
ATOM 1537 O O . TYR A 1 195 ? 2.401 7.837 -31.062 1.00 84.88 195 TYR A O 1
ATOM 1545 N N . PRO A 1 196 ? 0.938 8.680 -29.558 1.00 83.62 196 PRO A N 1
ATOM 1546 C CA . PRO A 1 196 ? 1.921 9.535 -28.909 1.00 83.62 196 PRO A CA 1
ATOM 1547 C C . PRO A 1 196 ? 2.975 8.700 -28.172 1.00 83.62 196 PRO A C 1
ATOM 1549 O O . PRO A 1 196 ? 2.742 7.549 -27.809 1.00 83.62 196 PRO A O 1
ATOM 1552 N N . ASN A 1 197 ? 4.138 9.302 -27.938 1.00 82.38 197 ASN A N 1
ATOM 1553 C CA . ASN A 1 197 ? 5.291 8.728 -27.243 1.00 82.38 197 ASN A CA 1
ATOM 1554 C C . ASN A 1 197 ? 5.866 7.472 -27.920 1.00 82.38 197 ASN A C 1
ATOM 1556 O O . ASN A 1 197 ? 6.526 6.662 -27.277 1.00 82.38 197 ASN A O 1
ATOM 1560 N N . SER A 1 198 ? 5.644 7.320 -29.230 1.00 88.94 198 SER A N 1
ATOM 1561 C CA . SER A 1 198 ? 6.172 6.212 -30.036 1.00 88.94 198 SER A CA 1
ATOM 1562 C C . SER A 1 198 ? 7.651 6.418 -30.395 1.00 88.94 198 SER A C 1
ATOM 1564 O O . SER A 1 198 ? 8.019 6.461 -31.573 1.00 88.94 198 SER A O 1
ATOM 1566 N N . PHE A 1 199 ? 8.492 6.567 -29.370 1.00 88.12 199 PHE A N 1
ATOM 1567 C CA . PHE A 1 199 ? 9.937 6.755 -29.481 1.00 88.12 199 PHE A CA 1
ATOM 1568 C C . PHE A 1 199 ? 10.687 5.659 -28.719 1.00 88.12 199 PHE A C 1
ATOM 1570 O O . PHE A 1 199 ? 10.243 5.189 -27.673 1.00 88.12 199 PHE A O 1
ATOM 1577 N N . LEU A 1 200 ? 11.850 5.261 -29.222 1.00 89.75 200 LEU A N 1
ATOM 1578 C CA . LEU A 1 200 ? 12.721 4.265 -28.600 1.00 89.75 200 LEU A CA 1
ATOM 1579 C C . LEU A 1 200 ? 14.164 4.762 -28.548 1.00 89.75 200 LEU A C 1
ATOM 1581 O O . LEU A 1 200 ? 14.521 5.684 -29.281 1.00 89.75 200 LEU A O 1
ATOM 1585 N N . ASP A 1 201 ? 14.964 4.141 -27.693 1.00 90.50 201 ASP A N 1
ATOM 1586 C CA . ASP A 1 201 ? 16.415 4.289 -27.691 1.00 90.50 201 ASP A CA 1
ATOM 1587 C C . ASP A 1 201 ? 17.080 2.993 -28.143 1.00 90.50 201 ASP A C 1
ATOM 1589 O O . ASP A 1 201 ? 16.557 1.894 -27.932 1.00 90.50 201 ASP A O 1
ATOM 1593 N N . ILE A 1 202 ? 18.247 3.131 -28.765 1.00 92.00 202 ILE A N 1
ATOM 1594 C CA . ILE A 1 202 ? 19.045 2.020 -29.279 1.00 92.00 202 ILE A CA 1
ATOM 1595 C C . ILE A 1 202 ? 20.419 2.055 -28.629 1.00 92.00 202 ILE A C 1
ATOM 1597 O O . ILE A 1 202 ? 21.094 3.081 -28.648 1.00 92.00 202 ILE A O 1
ATOM 1601 N N . TYR A 1 203 ? 20.855 0.907 -28.129 1.00 92.88 203 TYR A N 1
ATOM 1602 C CA . TYR A 1 203 ? 22.209 0.668 -27.658 1.00 92.88 203 TYR A CA 1
ATOM 1603 C C . TYR A 1 203 ? 22.846 -0.394 -28.554 1.00 92.88 203 TYR A C 1
ATOM 1605 O O . TYR A 1 203 ? 22.359 -1.524 -28.645 1.00 92.88 203 TYR A O 1
ATOM 1613 N N . ILE A 1 204 ? 23.924 -0.026 -29.240 1.00 94.31 204 ILE A N 1
ATOM 1614 C CA . ILE A 1 204 ? 24.637 -0.890 -30.182 1.00 94.31 204 ILE A CA 1
ATOM 1615 C C . ILE A 1 204 ? 25.973 -1.290 -29.568 1.00 94.31 204 ILE A C 1
ATOM 1617 O O . ILE A 1 204 ? 26.809 -0.437 -29.247 1.00 94.31 204 ILE A O 1
ATOM 1621 N N . SER A 1 205 ? 26.168 -2.599 -29.423 1.00 93.50 205 SER A N 1
ATOM 1622 C CA . SER A 1 205 ? 27.383 -3.174 -28.850 1.00 93.50 205 SER A CA 1
ATOM 1623 C C . SER A 1 205 ? 28.616 -2.812 -29.683 1.00 93.50 205 SER A C 1
ATOM 1625 O O . SER A 1 205 ? 28.611 -2.927 -30.912 1.00 93.50 205 SER A O 1
ATOM 1627 N N . HIS A 1 206 ? 29.668 -2.352 -28.997 1.00 89.44 206 HIS A N 1
ATOM 1628 C CA . HIS A 1 206 ? 30.962 -1.964 -29.572 1.00 89.44 206 HIS A CA 1
ATOM 1629 C C . HIS A 1 206 ? 30.901 -0.902 -30.684 1.00 89.44 206 HIS A C 1
ATOM 1631 O O . HIS A 1 206 ? 31.834 -0.803 -31.479 1.00 89.44 206 HIS A O 1
ATOM 1637 N N . HIS A 1 207 ? 29.808 -0.132 -30.769 1.00 91.31 207 HIS A N 1
ATOM 1638 C CA . HIS A 1 207 ? 29.592 0.856 -31.830 1.00 91.31 207 HIS A CA 1
ATOM 1639 C C . HIS A 1 207 ? 29.666 0.249 -33.252 1.00 91.31 207 HIS A C 1
ATOM 1641 O O . HIS A 1 207 ? 29.941 0.939 -34.231 1.00 91.31 207 HIS A O 1
ATOM 1647 N N . ASP A 1 208 ? 29.378 -1.045 -33.395 1.00 91.00 208 ASP A N 1
ATOM 1648 C CA . ASP A 1 208 ? 29.466 -1.740 -34.676 1.00 91.00 208 ASP A CA 1
ATOM 1649 C C . ASP A 1 208 ? 28.077 -2.077 -35.229 1.00 91.00 208 ASP A C 1
ATOM 1651 O O . ASP A 1 208 ? 27.391 -2.981 -34.753 1.00 91.00 208 ASP A O 1
ATOM 1655 N N . ARG A 1 209 ? 27.681 -1.352 -36.282 1.00 91.50 209 ARG A N 1
ATOM 1656 C CA . ARG A 1 209 ? 26.404 -1.542 -36.990 1.00 91.50 209 ARG A CA 1
ATOM 1657 C C . ARG A 1 209 ? 26.450 -2.636 -38.057 1.00 91.50 209 ARG A C 1
ATOM 1659 O O . ARG A 1 209 ? 25.419 -2.935 -38.653 1.00 91.50 209 ARG A O 1
ATOM 1666 N N . THR A 1 210 ? 27.629 -3.178 -38.350 1.00 92.75 210 THR A N 1
ATOM 1667 C CA . THR A 1 210 ? 27.836 -4.108 -39.468 1.00 92.75 210 THR A CA 1
ATOM 1668 C C . THR A 1 210 ? 27.673 -5.563 -39.050 1.00 92.75 210 THR A C 1
ATOM 1670 O O . THR A 1 210 ? 27.268 -6.395 -39.861 1.00 92.75 210 THR A O 1
ATOM 1673 N N . THR A 1 211 ? 27.924 -5.873 -37.777 1.00 91.69 211 THR A N 1
ATOM 1674 C CA . THR A 1 211 ? 27.734 -7.226 -37.257 1.00 91.69 211 THR A CA 1
ATOM 1675 C C . THR A 1 211 ? 26.280 -7.480 -36.870 1.00 91.69 211 THR A C 1
ATOM 1677 O O . THR A 1 211 ? 25.675 -6.737 -36.098 1.00 91.69 211 THR A O 1
ATOM 1680 N N . VAL A 1 212 ? 25.733 -8.599 -37.345 1.00 92.12 212 VAL A N 1
ATOM 1681 C CA . VAL A 1 212 ? 24.417 -9.092 -36.924 1.00 92.12 212 VAL A CA 1
ATOM 1682 C C . VAL A 1 212 ? 24.517 -9.638 -35.500 1.00 92.12 212 VAL A C 1
ATOM 1684 O O . VAL A 1 212 ? 25.282 -10.565 -35.233 1.00 92.12 212 VAL A O 1
ATOM 1687 N N . ARG A 1 213 ? 23.734 -9.061 -34.584 1.00 91.62 213 ARG A N 1
ATOM 1688 C CA . ARG A 1 213 ? 23.695 -9.427 -33.163 1.00 91.62 213 ARG A CA 1
ATOM 1689 C C . ARG A 1 213 ? 22.269 -9.756 -32.734 1.00 91.62 213 ARG A C 1
ATOM 1691 O O . ARG A 1 213 ? 21.331 -9.178 -33.286 1.00 91.62 213 ARG A O 1
ATOM 1698 N N . PRO A 1 214 ? 22.081 -10.647 -31.748 1.00 94.62 214 PRO A N 1
ATOM 1699 C CA . PRO A 1 214 ? 20.794 -10.764 -31.080 1.00 94.62 214 PRO A CA 1
ATOM 1700 C C . PRO A 1 214 ? 20.417 -9.426 -30.425 1.00 94.62 214 PRO A C 1
ATOM 1702 O O . PRO A 1 214 ? 21.265 -8.742 -29.846 1.00 94.62 214 PRO A O 1
ATOM 1705 N N . THR A 1 215 ? 19.138 -9.063 -30.514 1.00 94.00 215 THR A N 1
ATOM 1706 C CA . THR A 1 215 ? 18.611 -7.812 -29.959 1.00 94.00 215 THR A CA 1
ATOM 1707 C C . THR A 1 215 ? 17.743 -8.105 -28.746 1.00 94.00 215 THR A C 1
ATOM 1709 O O . THR A 1 215 ? 16.759 -8.837 -28.842 1.00 94.00 215 THR A O 1
ATOM 1712 N N . TYR A 1 216 ? 18.092 -7.507 -27.614 1.00 92.38 216 TYR A N 1
ATOM 1713 C CA . TYR A 1 216 ? 17.270 -7.489 -26.417 1.00 92.38 216 TYR A CA 1
ATOM 1714 C C . TYR A 1 216 ? 16.286 -6.321 -26.486 1.00 92.38 216 TYR A C 1
ATOM 1716 O O . TYR A 1 216 ? 16.675 -5.187 -26.761 1.00 92.38 216 TYR A O 1
ATOM 1724 N N . ILE A 1 217 ? 15.007 -6.589 -26.243 1.00 90.94 217 ILE A N 1
ATOM 1725 C CA . ILE A 1 217 ? 13.964 -5.564 -26.240 1.00 90.94 217 ILE A CA 1
ATOM 1726 C C . ILE A 1 217 ? 13.528 -5.342 -24.796 1.00 90.94 217 ILE A C 1
ATOM 1728 O O . ILE A 1 217 ? 12.997 -6.252 -24.161 1.00 90.94 217 ILE A O 1
ATOM 1732 N N . PHE A 1 218 ? 13.748 -4.133 -24.291 1.00 86.31 218 PHE A N 1
ATOM 1733 C CA . PHE A 1 218 ? 13.332 -3.709 -22.965 1.00 86.31 218 PHE A CA 1
ATOM 1734 C C . PHE A 1 218 ? 12.121 -2.778 -23.051 1.00 86.31 218 PHE A C 1
ATOM 1736 O O . PHE A 1 218 ? 12.075 -1.837 -23.848 1.00 86.31 218 PHE A O 1
ATOM 1743 N N . ILE A 1 219 ? 11.131 -3.073 -22.215 1.00 84.38 219 ILE A N 1
ATOM 1744 C CA . ILE A 1 219 ? 9.875 -2.342 -22.090 1.00 84.38 219 ILE A CA 1
ATOM 1745 C C . ILE A 1 219 ? 9.728 -2.025 -20.602 1.00 84.38 219 ILE A C 1
ATOM 1747 O O . ILE A 1 219 ? 9.639 -2.950 -19.791 1.00 84.38 219 ILE A O 1
ATOM 1751 N N . HIS A 1 220 ? 9.749 -0.740 -20.242 1.00 77.25 220 HIS A N 1
ATOM 1752 C CA . HIS A 1 220 ? 9.723 -0.322 -18.839 1.00 77.25 220 HIS A CA 1
ATOM 1753 C C . HIS A 1 220 ? 8.411 -0.710 -18.133 1.00 77.25 220 HIS A C 1
ATOM 1755 O O . HIS A 1 220 ? 7.388 -0.995 -18.756 1.00 77.25 220 HIS A O 1
ATOM 1761 N N . GLY A 1 221 ? 8.434 -0.736 -16.800 1.00 71.12 221 GLY A N 1
ATOM 1762 C CA . GLY A 1 221 ? 7.245 -0.945 -15.970 1.00 71.12 221 GLY A CA 1
ATOM 1763 C C . GLY A 1 221 ? 6.430 0.339 -15.777 1.00 71.12 221 GLY A C 1
ATOM 1764 O O . GLY A 1 221 ? 6.421 1.216 -16.630 1.00 71.12 221 GLY A O 1
ATOM 1765 N N . GLY A 1 222 ? 5.756 0.459 -14.628 1.00 70.69 222 GLY A N 1
ATOM 1766 C CA . GLY A 1 222 ? 5.061 1.695 -14.232 1.00 70.69 222 GLY A CA 1
ATOM 1767 C C . GLY A 1 222 ? 3.534 1.650 -14.329 1.00 70.69 222 GLY A C 1
ATOM 1768 O O . GLY A 1 222 ? 2.867 2.684 -14.333 1.00 70.69 222 GLY A O 1
ATOM 1769 N N . GLY A 1 223 ? 2.955 0.446 -14.387 1.00 68.50 223 GLY A N 1
ATOM 1770 C CA . GLY A 1 223 ? 1.506 0.249 -14.267 1.00 68.50 223 GLY A CA 1
ATOM 1771 C C . GLY A 1 223 ? 0.698 0.943 -15.363 1.00 68.50 223 GLY A C 1
ATOM 1772 O O . GLY A 1 223 ? -0.454 1.291 -15.125 1.00 68.50 223 GLY A O 1
ATOM 1773 N N . PHE A 1 224 ? 1.311 1.156 -16.534 1.00 69.56 224 PHE A N 1
ATOM 1774 C CA . PHE A 1 224 ? 0.766 1.905 -17.670 1.00 69.56 224 PHE A CA 1
ATOM 1775 C C . PHE A 1 224 ? 0.520 3.396 -17.412 1.00 69.56 224 PHE A C 1
ATOM 1777 O O . PHE A 1 224 ? -0.086 4.036 -18.259 1.00 69.56 224 PHE A O 1
ATOM 1784 N N . VAL A 1 225 ? 0.956 3.953 -16.279 1.00 65.75 225 VAL A N 1
ATOM 1785 C CA . VAL A 1 225 ? 0.679 5.347 -15.876 1.00 65.75 225 VAL A CA 1
ATOM 1786 C C . VAL A 1 225 ? 1.955 6.181 -15.750 1.00 65.75 225 VAL A C 1
ATOM 1788 O O . VAL A 1 225 ? 1.928 7.382 -16.001 1.00 65.75 225 VAL A O 1
ATOM 1791 N N . THR A 1 226 ? 3.067 5.548 -15.386 1.00 63.84 226 THR A N 1
ATOM 1792 C CA . THR A 1 226 ? 4.383 6.177 -15.212 1.00 63.84 226 THR A CA 1
ATOM 1793 C C . THR A 1 226 ? 5.451 5.370 -15.942 1.00 63.84 226 THR A C 1
ATOM 1795 O O . THR A 1 226 ? 5.175 4.260 -16.403 1.00 63.84 226 THR A O 1
ATOM 1798 N N . GLY A 1 227 ? 6.660 5.916 -16.016 1.00 63.91 227 GLY A N 1
ATOM 1799 C CA . GLY A 1 227 ? 7.804 5.296 -16.662 1.00 63.91 227 GLY A CA 1
ATOM 1800 C C . GLY A 1 227 ? 8.307 6.144 -17.820 1.00 63.91 227 GLY A C 1
ATOM 1801 O O . GLY A 1 227 ? 7.529 6.681 -18.614 1.00 63.91 227 GLY A O 1
ATOM 1802 N N . ASP A 1 228 ? 9.624 6.262 -17.883 1.00 66.94 228 ASP A N 1
ATOM 1803 C CA . ASP A 1 228 ? 10.357 6.930 -18.945 1.00 66.94 228 ASP A CA 1
ATOM 1804 C C . ASP A 1 228 ? 11.701 6.224 -19.154 1.00 66.94 228 ASP A C 1
ATOM 1806 O O . ASP A 1 228 ? 12.107 5.407 -18.327 1.00 66.94 228 ASP A O 1
ATOM 1810 N N . LYS A 1 229 ? 12.427 6.562 -20.224 1.00 64.12 229 LYS A N 1
ATOM 1811 C CA . LYS A 1 229 ? 13.743 5.965 -20.532 1.00 64.12 229 L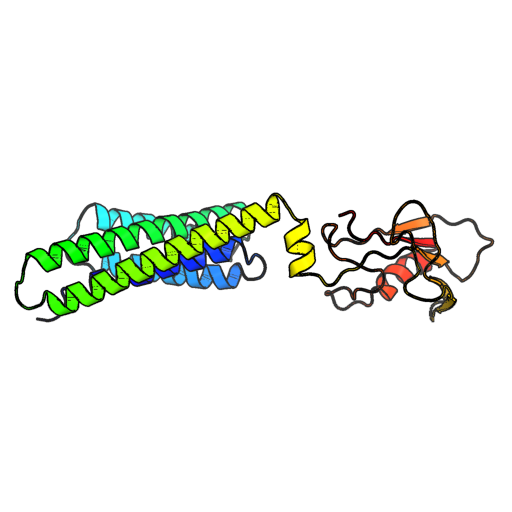YS A CA 1
ATOM 1812 C C . LYS A 1 229 ? 14.856 6.382 -19.567 1.00 64.12 229 LYS A C 1
ATOM 1814 O O . LYS A 1 229 ? 15.986 5.923 -19.712 1.00 64.12 229 LYS A O 1
ATOM 1819 N N . VAL A 1 230 ? 14.559 7.310 -18.654 1.00 55.78 230 VAL A N 1
ATOM 1820 C CA . VAL A 1 230 ? 15.527 7.985 -17.775 1.00 55.78 230 VAL A CA 1
ATOM 1821 C C . VAL A 1 230 ? 15.064 7.995 -16.310 1.00 55.78 230 VAL A C 1
ATOM 1823 O O . VAL A 1 230 ? 15.493 8.844 -15.531 1.00 55.78 230 VAL A O 1
ATOM 1826 N N . GLU A 1 231 ? 14.173 7.093 -15.898 1.00 52.06 231 GLU A N 1
ATOM 1827 C CA . GLU A 1 231 ? 13.844 6.981 -14.472 1.00 52.06 231 GLU A CA 1
ATOM 1828 C C . GLU A 1 231 ? 14.939 6.173 -13.765 1.00 52.06 231 GLU A C 1
ATOM 1830 O O . GLU A 1 231 ? 15.076 4.986 -13.991 1.00 52.06 231 GLU A O 1
ATOM 1835 N N . GLU A 1 232 ? 15.747 6.798 -12.904 1.00 46.72 232 GLU A N 1
ATOM 1836 C CA . GLU A 1 232 ? 16.750 6.077 -12.110 1.00 46.72 232 GLU A CA 1
ATOM 1837 C C . GLU A 1 232 ? 16.125 4.874 -11.379 1.00 46.72 232 GLU A C 1
ATOM 1839 O O . GLU A 1 232 ? 15.160 5.022 -10.618 1.00 46.72 232 GLU A O 1
ATOM 1844 N N . ASP A 1 233 ? 16.702 3.682 -11.568 1.00 45.06 233 ASP A N 1
ATOM 1845 C CA . ASP A 1 233 ? 16.354 2.512 -10.770 1.00 45.06 233 ASP A CA 1
ATOM 1846 C C . ASP A 1 233 ? 16.551 2.859 -9.286 1.00 45.06 233 ASP A C 1
ATOM 1848 O O . ASP A 1 233 ? 17.657 3.144 -8.812 1.00 45.06 233 ASP A O 1
ATOM 1852 N N . LYS A 1 234 ? 15.457 2.805 -8.518 1.00 43.00 234 LYS A N 1
ATOM 1853 C CA . LYS A 1 234 ? 15.445 3.058 -7.068 1.00 43.00 234 LYS A CA 1
ATOM 1854 C C . LYS A 1 234 ? 16.355 2.097 -6.286 1.00 43.00 234 LYS A C 1
ATOM 1856 O O . LYS A 1 234 ? 16.543 2.296 -5.086 1.00 43.00 234 LYS A O 1
ATOM 1861 N N . ALA A 1 235 ? 16.914 1.069 -6.932 1.00 45.47 235 ALA A N 1
ATOM 1862 C CA . ALA A 1 235 ? 17.932 0.176 -6.385 1.00 45.47 235 ALA A CA 1
ATOM 1863 C C . ALA A 1 235 ? 19.374 0.736 -6.417 1.00 45.47 235 ALA A C 1
ATOM 1865 O O . ALA A 1 235 ? 2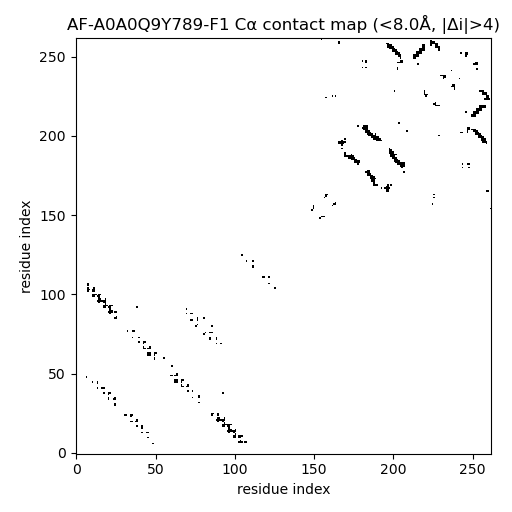0.296 0.036 -5.995 1.00 45.47 235 ALA A O 1
ATOM 1866 N N . GLY A 1 236 ? 19.594 1.972 -6.882 1.00 38.62 236 GLY A N 1
ATOM 1867 C CA . GLY A 1 236 ? 20.891 2.658 -6.777 1.00 38.62 236 GLY A CA 1
ATOM 1868 C C . GLY A 1 236 ? 21.955 2.194 -7.778 1.00 38.62 236 GLY A C 1
ATOM 1869 O O . GLY A 1 236 ? 23.127 2.534 -7.622 1.00 38.62 236 GLY A O 1
ATOM 1870 N N . ARG A 1 237 ? 21.567 1.427 -8.803 1.00 50.38 237 ARG A N 1
ATOM 1871 C CA . ARG A 1 237 ? 22.365 1.232 -10.022 1.00 50.38 237 ARG A CA 1
ATOM 1872 C C . ARG A 1 237 ? 21.910 2.257 -11.048 1.00 50.38 237 ARG A C 1
ATOM 1874 O O . ARG A 1 237 ? 20.711 2.493 -11.164 1.00 50.38 237 ARG A O 1
ATOM 1881 N N . SER A 1 238 ? 22.836 2.858 -11.792 1.00 61.75 238 SER A N 1
ATOM 1882 C CA . SER A 1 238 ? 22.400 3.673 -12.923 1.00 61.75 238 SER A CA 1
ATOM 1883 C C . SER A 1 238 ? 21.747 2.732 -13.941 1.00 61.75 238 SER A C 1
ATOM 1885 O O . SER A 1 238 ? 22.282 1.655 -14.207 1.00 61.75 238 SER A O 1
ATOM 1887 N N . GLU A 1 239 ? 20.581 3.080 -14.494 1.00 62.34 239 GLU A N 1
ATOM 1888 C CA . GLU A 1 239 ? 19.925 2.230 -15.506 1.00 62.34 239 GLU A CA 1
ATOM 1889 C C . GLU A 1 239 ? 20.852 1.955 -16.704 1.00 62.34 239 GLU A C 1
ATOM 1891 O O . GLU A 1 239 ? 20.809 0.889 -17.319 1.00 62.34 239 GLU A O 1
ATOM 1896 N N . PHE A 1 240 ? 21.781 2.877 -16.967 1.00 67.69 240 PHE A N 1
ATOM 1897 C CA . PHE A 1 240 ? 22.856 2.704 -17.934 1.00 67.69 240 PHE A CA 1
ATOM 1898 C C . PHE A 1 240 ? 23.751 1.497 -17.630 1.00 67.69 240 PHE A C 1
ATOM 1900 O O . PHE A 1 240 ? 24.121 0.792 -18.565 1.00 67.69 240 PHE A O 1
ATOM 1907 N N . ASP A 1 241 ? 24.053 1.188 -16.367 1.00 72.50 241 ASP A N 1
ATOM 1908 C CA . ASP A 1 241 ? 24.833 -0.005 -15.999 1.00 72.50 241 ASP A CA 1
ATOM 1909 C C . ASP A 1 241 ? 24.058 -1.300 -16.295 1.00 72.50 241 ASP A C 1
ATOM 1911 O O . ASP A 1 241 ? 24.640 -2.321 -16.668 1.00 72.50 241 ASP A O 1
ATOM 1915 N N . TYR A 1 242 ? 22.726 -1.266 -16.171 1.00 79.88 242 TYR A N 1
ATOM 1916 C CA . TYR A 1 242 ? 21.875 -2.397 -16.537 1.00 79.88 242 TYR A CA 1
ATOM 1917 C C . TYR A 1 242 ? 21.855 -2.600 -18.056 1.00 79.88 242 TYR A C 1
ATOM 1919 O O . TYR A 1 242 ? 22.139 -3.706 -18.518 1.00 79.88 242 TYR A O 1
ATOM 1927 N N . TYR A 1 243 ? 21.601 -1.552 -18.845 1.00 83.44 243 TYR A N 1
ATOM 1928 C CA . TYR A 1 243 ? 21.551 -1.667 -20.309 1.00 83.44 243 TYR A CA 1
ATOM 1929 C C . TYR A 1 243 ? 22.913 -2.026 -20.917 1.00 83.44 243 TYR A C 1
ATOM 1931 O O . TYR A 1 243 ? 22.991 -2.890 -21.794 1.00 83.44 243 TYR A O 1
ATOM 1939 N N . THR A 1 244 ? 23.996 -1.438 -20.402 1.00 85.38 244 THR A N 1
ATOM 1940 C CA . THR A 1 244 ? 25.359 -1.730 -20.874 1.00 85.38 244 THR A CA 1
ATOM 1941 C C . THR A 1 244 ? 25.815 -3.149 -20.535 1.00 85.38 244 THR A C 1
ATOM 1943 O O . THR A 1 244 ? 26.661 -3.711 -21.227 1.00 85.38 244 THR A O 1
ATOM 1946 N N . SER A 1 245 ? 25.229 -3.812 -19.531 1.00 88.62 245 SER A N 1
ATOM 1947 C CA . SER A 1 245 ? 25.525 -5.229 -19.271 1.00 88.62 245 SER A CA 1
ATOM 1948 C C . SER A 1 245 ? 25.145 -6.139 -20.452 1.00 88.62 245 SER A C 1
ATOM 1950 O O . SER A 1 245 ? 25.865 -7.094 -20.749 1.00 88.62 245 SER A O 1
ATOM 1952 N N . PHE A 1 246 ? 24.079 -5.804 -21.189 1.00 90.44 246 PHE A N 1
ATOM 1953 C CA . PHE A 1 246 ? 23.667 -6.537 -22.390 1.00 90.44 246 PHE A CA 1
ATOM 1954 C C . PHE A 1 246 ? 24.576 -6.239 -23.579 1.00 90.44 246 PHE A C 1
ATOM 1956 O O . PHE A 1 246 ? 24.957 -7.159 -24.307 1.00 90.44 246 PHE A O 1
ATOM 1963 N N . THR A 1 247 ? 24.966 -4.976 -23.764 1.00 91.62 247 THR A N 1
ATOM 1964 C CA . THR A 1 247 ? 25.869 -4.606 -24.860 1.00 91.62 247 THR A CA 1
ATOM 1965 C C . THR A 1 247 ? 27.269 -5.166 -24.663 1.00 91.62 247 THR A C 1
ATOM 1967 O O . THR A 1 247 ? 27.856 -5.662 -25.625 1.00 91.62 247 THR A O 1
ATOM 1970 N N . ASN A 1 248 ? 27.759 -5.223 -23.425 1.00 91.19 248 ASN A N 1
ATOM 1971 C CA . ASN A 1 248 ? 29.008 -5.904 -23.073 1.00 91.19 248 ASN A CA 1
ATOM 1972 C C . ASN A 1 248 ? 28.935 -7.427 -23.263 1.00 91.19 248 ASN A C 1
ATOM 1974 O O . ASN A 1 248 ? 29.947 -8.062 -23.549 1.00 91.19 248 ASN A O 1
ATOM 1978 N N . ALA A 1 249 ? 27.743 -8.021 -23.160 1.00 92.62 249 ALA A N 1
ATOM 1979 C CA . ALA A 1 249 ? 27.510 -9.429 -23.482 1.00 92.62 249 ALA A CA 1
ATOM 1980 C C . ALA A 1 249 ? 27.339 -9.697 -24.996 1.00 92.62 249 ALA A C 1
ATOM 1982 O O . ALA A 1 249 ? 27.103 -10.839 -25.390 1.00 92.62 249 ALA A O 1
ATOM 1983 N N . GLY A 1 250 ? 27.459 -8.670 -25.847 1.00 92.75 250 GLY A N 1
ATOM 1984 C CA . GLY A 1 250 ? 27.402 -8.791 -27.307 1.00 92.75 250 GLY A CA 1
ATOM 1985 C C . GLY A 1 250 ? 26.002 -8.675 -27.918 1.00 92.75 250 GLY A C 1
ATOM 1986 O O . GLY A 1 250 ? 25.827 -9.007 -29.093 1.00 92.75 250 GLY A O 1
ATOM 1987 N N . TYR A 1 251 ? 25.010 -8.210 -27.155 1.00 94.31 251 TYR A N 1
ATOM 1988 C CA . TYR A 1 251 ? 23.656 -7.939 -27.646 1.00 94.31 251 TYR A CA 1
ATOM 1989 C C . TYR A 1 251 ? 23.513 -6.479 -28.078 1.00 94.31 251 TYR A C 1
ATOM 1991 O O . TYR A 1 251 ? 24.150 -5.590 -27.521 1.00 94.31 251 TYR A O 1
ATOM 1999 N N . ASN A 1 252 ? 22.617 -6.204 -29.019 1.00 94.31 252 ASN A N 1
ATOM 2000 C CA . ASN A 1 252 ? 22.049 -4.859 -29.129 1.00 94.31 252 ASN A CA 1
ATOM 2001 C C . ASN A 1 252 ? 20.871 -4.742 -28.158 1.00 94.31 252 ASN A C 1
ATOM 2003 O O . ASN A 1 252 ? 20.221 -5.746 -27.866 1.00 94.31 252 ASN A O 1
ATOM 2007 N N . LEU A 1 253 ? 20.565 -3.541 -27.677 1.00 91.69 253 LEU A N 1
ATOM 2008 C CA . LEU A 1 253 ? 19.401 -3.300 -26.827 1.00 91.69 253 LEU A CA 1
ATOM 2009 C C . LEU A 1 253 ? 18.507 -2.219 -27.431 1.00 91.69 253 LEU A C 1
ATOM 2011 O O . LEU A 1 253 ? 18.985 -1.181 -27.882 1.00 91.69 253 LEU A O 1
ATOM 2015 N N . LEU A 1 254 ? 17.202 -2.474 -27.433 1.00 90.38 254 LEU A N 1
ATOM 2016 C CA . LEU A 1 254 ? 16.161 -1.509 -27.768 1.00 90.38 254 LEU A CA 1
ATOM 2017 C C . LEU A 1 254 ? 15.358 -1.205 -26.510 1.00 90.38 254 LEU A C 1
ATOM 2019 O O . LEU A 1 254 ? 14.751 -2.114 -25.947 1.00 90.38 254 LEU A O 1
ATOM 2023 N N . HIS A 1 255 ? 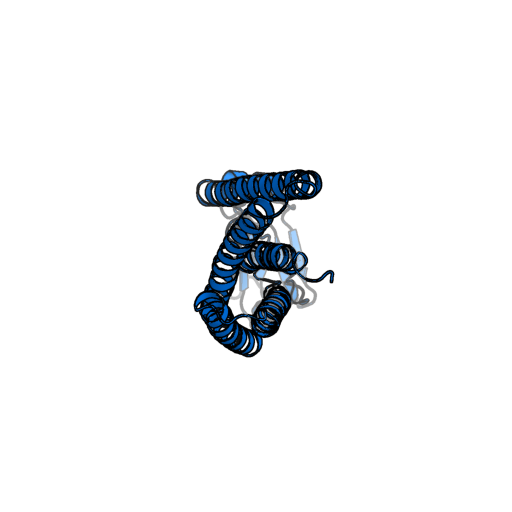15.329 0.055 -26.090 1.00 86.19 255 HIS A N 1
ATOM 2024 C CA . HIS A 1 255 ? 14.490 0.511 -24.987 1.00 86.19 255 HIS A CA 1
ATOM 2025 C C . HIS A 1 255 ? 13.290 1.270 -25.552 1.00 86.19 255 HIS A C 1
ATOM 2027 O O . HIS A 1 255 ? 13.428 2.367 -26.093 1.00 86.19 255 HIS A O 1
ATOM 2033 N N . LEU A 1 256 ? 12.101 0.680 -25.454 1.00 81.44 256 LEU A N 1
ATOM 2034 C CA . LEU A 1 256 ? 10.865 1.316 -25.903 1.00 81.44 256 LEU A CA 1
ATOM 2035 C C . LEU A 1 256 ? 10.253 2.188 -24.806 1.00 81.44 256 LEU A C 1
ATOM 2037 O O . LEU A 1 256 ? 10.063 1.712 -23.687 1.00 81.44 256 LEU A O 1
ATOM 2041 N N . ILE A 1 257 ? 9.830 3.405 -25.171 1.00 71.38 257 ILE A N 1
ATOM 2042 C CA . ILE A 1 257 ? 8.800 4.119 -24.408 1.00 71.38 257 ILE A CA 1
ATOM 2043 C C . ILE A 1 257 ? 7.432 3.609 -24.822 1.00 71.38 257 ILE A C 1
ATOM 2045 O O . ILE A 1 257 ? 7.113 3.467 -26.011 1.00 71.38 257 ILE A O 1
ATOM 2049 N N . TYR A 1 258 ? 6.590 3.461 -23.810 1.00 63.91 258 TYR A N 1
ATOM 2050 C CA . TYR A 1 258 ? 5.158 3.641 -23.953 1.00 63.91 258 TYR A CA 1
ATOM 2051 C C . TYR A 1 258 ? 4.664 4.470 -22.759 1.00 63.91 258 TYR A C 1
ATOM 2053 O O . TYR A 1 258 ? 4.767 4.050 -21.611 1.00 63.91 258 TYR A O 1
ATOM 2061 N N . LYS A 1 259 ? 4.113 5.663 -23.008 1.00 62.62 259 LYS A N 1
ATOM 2062 C CA . LYS A 1 259 ? 3.356 6.395 -21.976 1.00 62.62 259 LYS A CA 1
ATOM 2063 C C . LYS A 1 259 ? 1.865 6.088 -22.103 1.00 62.62 259 LYS A C 1
ATOM 2065 O O . LYS A 1 259 ? 1.407 5.562 -23.119 1.00 62.62 259 LYS A O 1
ATOM 2070 N N . CYS A 1 260 ? 1.137 6.364 -21.025 1.00 54.94 260 CYS A N 1
ATOM 2071 C CA . CYS A 1 260 ? -0.255 5.984 -20.811 1.00 54.94 260 CYS A CA 1
ATOM 2072 C C . CYS A 1 260 ? -1.179 6.261 -22.015 1.00 54.94 260 CYS A C 1
ATOM 2074 O O . CYS A 1 260 ? -1.216 7.362 -22.564 1.00 54.94 260 CYS A O 1
ATOM 2076 N N . TRP A 1 261 ? -1.977 5.253 -22.372 1.00 48.66 261 TRP A N 1
ATOM 2077 C CA . TRP A 1 261 ? -2.919 5.216 -23.500 1.00 48.66 261 TRP A CA 1
ATOM 2078 C C . TRP A 1 261 ? -4.312 5.754 -23.166 1.00 48.66 261 TRP A C 1
ATOM 2080 O O . TRP A 1 261 ? -5.323 5.187 -23.591 1.00 48.66 261 TRP A O 1
ATOM 2090 N N . ILE A 1 262 ? -4.390 6.784 -22.331 1.00 44.97 262 ILE A N 1
ATOM 2091 C CA . ILE A 1 262 ? -5.653 7.203 -21.724 1.00 44.97 262 ILE A CA 1
ATOM 2092 C C . ILE A 1 262 ? -5.975 8.656 -22.049 1.00 44.97 262 ILE A C 1
ATOM 2094 O O . ILE A 1 262 ? -5.070 9.507 -21.984 1.00 44.97 262 ILE A O 1
#

Foldseek 3Di:
DPPLQPLLVLLLVLLQLLQVLLVCCVVPVVCNLVSLVSNLVSLVVQLVSLVPDPDDDPVSVVSNVLSVVLNVLSVCCNVPPDPVSSNVSSVSSNVSSVVSNVVSLVSLVVVCVPDDPCVVVSVVVNVVSVVVVVVVVVVVCVVVVVVVCCVVCVVVVLVVPPPDDFALDFPDDWDWDQDPQQWIKTWFCAPDRPGTQRTKMKTAANPDPPDDFAEAEAEDDDPLRDDDPQDQDPVPDGVCVVQVVQSVVVYMYMYGDDHHPD

pLDDT: mean 80.02, std 14.41, range [37.56, 97.94]